Protein AF-A0A9Q9N9D0-F1 (afdb_monomer)

Radius of gyration: 27.2 Å; Cα contacts (8 Å, |Δi|>4): 464; chains: 1; bounding box: 77×50×83 Å

Foldseek 3Di:
DPWWKKWKDFPPDAIFIAQFDLQFEEADDVDCVVVVSVVLVQQLLDPDHPPPGRIWIATPVVRHTDHSQQENEDEDELVLLVCVLVLDPPHLVVVLVLVVLVVDPCNVVVQVVVQVVVVVVCVVVVPVPPDDDDRDDSVNVSVPDHDDCPVDVQSVDSLSSCLVRVVSSVVSQVVVRPHAYEYEYEAHVPPDDPVSLLVVLVVSVPDPGRYYYYHNALSNADQALSNYFYDDPSYTLSDPVLLVCLCVVPLDHDDSVLLRVLLSVLCSPQVNPQQVQWEEELPDPTSHHQVDQSNVSNNVSSSVSSVGHHHYPYDLVSHPPSSSVVCCVVVVPPPD

Mean predicted aligned error: 6.77 Å

pLDDT: mean 89.94, std 9.18, range [30.05, 98.31]

Solvent-accessible surface area (backbone atoms only — not comparable to full-atom values): 19129 Å² total; per-residue (Å²): 102,75,70,39,37,37,37,42,33,46,67,94,80,50,62,37,56,42,40,35,27,39,53,18,12,35,55,50,62,100,62,73,58,65,61,52,52,51,49,50,56,38,47,52,21,38,96,71,65,66,90,89,71,52,68,49,41,30,32,68,80,78,74,40,72,59,57,50,67,61,35,33,51,43,84,43,34,62,64,58,60,58,53,36,71,69,49,43,88,85,30,54,52,34,48,44,54,52,48,53,53,71,72,37,80,63,49,60,56,53,34,52,52,50,41,53,54,49,53,58,53,44,71,78,68,39,89,89,53,98,77,82,84,79,81,60,45,72,73,57,54,60,70,70,64,75,84,69,60,83,82,36,77,65,57,60,39,66,67,51,41,47,68,62,44,51,61,56,38,53,54,35,48,47,72,74,33,94,33,48,53,32,40,37,35,47,42,73,53,65,98,47,55,74,73,51,33,48,54,49,37,56,51,61,72,67,47,98,50,40,33,39,32,39,27,82,53,59,75,59,53,38,98,45,70,48,8,30,35,45,67,58,94,68,35,56,65,71,41,73,67,49,55,52,47,57,49,73,69,41,71,55,99,60,53,67,66,56,50,53,52,35,45,50,51,47,48,57,75,43,55,92,40,50,88,68,52,30,40,36,13,50,81,52,99,51,79,36,71,34,72,50,71,65,40,40,52,43,51,52,52,49,36,55,74,72,65,46,57,68,42,84,55,67,60,60,90,79,40,61,68,54,50,42,50,50,51,49,68,73,64,51,79,71,85,126

Structure (mmCIF, N/CA/C/O backbone):
data_AF-A0A9Q9N9D0-F1
#
_entry.id   AF-A0A9Q9N9D0-F1
#
loop_
_atom_site.group_PDB
_atom_site.id
_atom_site.type_symbol
_atom_site.label_atom_id
_atom_site.label_alt_id
_atom_site.label_comp_id
_atom_site.label_asym_id
_atom_site.label_entity_id
_atom_site.label_seq_id
_atom_site.pdbx_PDB_ins_code
_atom_site.Cartn_x
_atom_site.Cartn_y
_atom_site.Cartn_z
_atom_site.occupancy
_atom_site.B_iso_or_equiv
_atom_site.auth_seq_id
_atom_site.auth_comp_id
_atom_site.auth_asym_id
_atom_site.auth_atom_id
_atom_site.pdbx_PDB_model_num
ATOM 1 N N . MET A 1 1 ? 11.601 -1.439 8.456 1.00 52.75 1 MET A N 1
ATOM 2 C CA . MET A 1 1 ? 11.979 -2.659 7.720 1.00 52.75 1 MET A CA 1
ATOM 3 C C . MET A 1 1 ? 12.870 -2.189 6.599 1.00 52.75 1 MET A C 1
ATOM 5 O O . MET A 1 1 ? 12.413 -1.362 5.817 1.00 52.75 1 MET A O 1
ATOM 9 N N . GLU A 1 2 ? 14.140 -2.591 6.617 1.00 57.66 2 GLU A N 1
ATOM 10 C CA . GLU A 1 2 ? 14.979 -2.524 5.413 1.00 57.66 2 GLU A CA 1
ATOM 11 C C . GLU A 1 2 ? 14.354 -3.451 4.353 1.00 57.66 2 GLU A C 1
ATOM 13 O O . GLU A 1 2 ? 13.564 -4.324 4.719 1.00 57.66 2 GLU A O 1
ATOM 18 N N . GLY A 1 3 ? 14.593 -3.201 3.063 1.00 76.19 3 GLY A N 1
ATOM 19 C CA . GLY A 1 3 ? 13.925 -3.927 1.976 1.00 76.19 3 GLY A CA 1
ATOM 20 C C . GLY A 1 3 ? 14.078 -5.445 2.122 1.00 76.19 3 GLY A C 1
ATOM 21 O O . GLY A 1 3 ? 15.195 -5.953 2.153 1.00 76.19 3 GLY A O 1
ATOM 22 N N . THR A 1 4 ? 12.955 -6.154 2.225 1.00 90.31 4 THR A N 1
ATOM 23 C CA . THR A 1 4 ? 12.871 -7.624 2.306 1.00 90.31 4 THR A CA 1
ATOM 24 C C . THR A 1 4 ? 12.056 -8.145 1.138 1.00 90.31 4 THR A C 1
ATOM 26 O O . THR A 1 4 ? 11.250 -7.407 0.578 1.00 90.31 4 THR A O 1
ATOM 29 N N . THR A 1 5 ? 12.236 -9.407 0.767 1.00 93.69 5 THR A N 1
ATOM 30 C CA . THR A 1 5 ? 11.489 -10.002 -0.343 1.00 93.69 5 THR A CA 1
ATOM 31 C C . THR A 1 5 ? 10.662 -11.157 0.190 1.00 93.69 5 THR A C 1
ATOM 33 O O . THR A 1 5 ? 11.209 -12.149 0.660 1.00 93.69 5 THR A O 1
ATOM 36 N N . TRP A 1 6 ? 9.338 -11.047 0.141 1.00 94.88 6 TRP A N 1
ATOM 37 C CA . TRP A 1 6 ? 8.447 -12.100 0.617 1.00 94.88 6 TRP A CA 1
ATOM 38 C C . TRP A 1 6 ? 8.019 -12.996 -0.531 1.00 94.88 6 TRP A C 1
ATOM 40 O O . TRP A 1 6 ? 7.503 -12.517 -1.535 1.00 94.88 6 TRP A O 1
ATOM 50 N N . GLN A 1 7 ? 8.147 -14.304 -0.351 1.00 94.88 7 GLN A N 1
ATOM 51 C CA . GLN A 1 7 ? 7.483 -15.294 -1.182 1.00 94.88 7 GLN A CA 1
ATOM 52 C C . GLN A 1 7 ? 6.223 -15.782 -0.471 1.00 94.88 7 GLN A C 1
ATOM 54 O O . GLN A 1 7 ? 6.295 -16.368 0.612 1.00 94.88 7 GLN A O 1
ATOM 59 N N . ILE A 1 8 ? 5.064 -15.544 -1.077 1.00 94.12 8 ILE A N 1
ATOM 60 C CA . ILE A 1 8 ? 3.773 -16.033 -0.600 1.00 94.12 8 ILE A CA 1
ATOM 61 C C . ILE A 1 8 ? 3.435 -17.288 -1.389 1.00 94.12 8 ILE A C 1
ATOM 63 O O . ILE A 1 8 ? 3.319 -17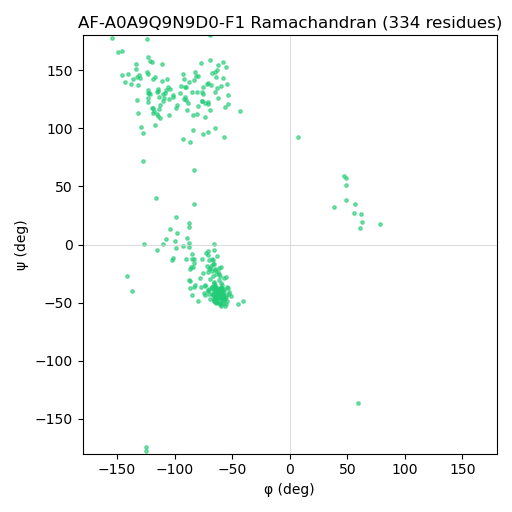.229 -2.605 1.00 94.12 8 ILE A O 1
ATOM 67 N N . ILE A 1 9 ? 3.277 -18.412 -0.696 1.00 92.06 9 ILE A N 1
ATOM 68 C CA . ILE A 1 9 ? 2.979 -19.720 -1.289 1.00 92.06 9 ILE A CA 1
ATOM 69 C C . ILE A 1 9 ? 1.585 -20.139 -0.842 1.00 92.06 9 ILE A C 1
ATOM 71 O O . ILE A 1 9 ? 1.318 -20.169 0.363 1.00 92.06 9 ILE A O 1
ATOM 75 N N . GLN A 1 10 ? 0.718 -20.491 -1.790 1.00 86.25 10 GLN A N 1
ATOM 76 C CA . GLN A 1 10 ? -0.623 -21.007 -1.535 1.00 86.25 10 GLN A CA 1
ATOM 77 C C . GLN A 1 10 ? -0.720 -22.478 -1.970 1.00 86.25 10 GLN A C 1
ATOM 79 O O . GLN A 1 10 ? -0.740 -22.797 -3.161 1.00 86.25 10 GLN A O 1
ATOM 84 N N . GLY A 1 11 ? -0.811 -23.387 -0.994 1.00 78.62 11 GLY A N 1
ATOM 85 C CA . GLY A 1 11 ? -0.867 -24.828 -1.258 1.00 78.62 11 GLY A CA 1
ATOM 86 C C . GLY A 1 11 ? 0.367 -25.334 -2.020 1.00 78.62 11 GLY A C 1
ATOM 87 O O . GLY A 1 11 ? 1.494 -24.955 -1.707 1.00 78.62 11 GLY A O 1
ATOM 88 N N . ASP A 1 12 ? 0.147 -26.185 -3.027 1.00 67.69 12 ASP A N 1
ATOM 89 C CA . ASP A 1 12 ? 1.212 -26.898 -3.754 1.00 67.69 12 ASP A CA 1
ATOM 90 C C . ASP A 1 12 ? 1.605 -26.274 -5.112 1.00 67.69 12 ASP A C 1
ATOM 92 O O . ASP A 1 12 ? 2.383 -26.889 -5.846 1.00 67.69 12 ASP A O 1
ATOM 96 N N . ARG A 1 13 ? 1.031 -25.131 -5.530 1.00 59.69 13 ARG A N 1
ATOM 97 C CA . ARG A 1 13 ? 1.134 -24.698 -6.945 1.00 59.69 13 ARG A CA 1
ATOM 98 C C . ARG A 1 13 ? 1.420 -23.225 -7.194 1.00 59.69 13 ARG A C 1
ATOM 100 O O . ARG A 1 13 ? 2.231 -22.949 -8.074 1.00 59.69 13 ARG A O 1
ATOM 107 N N . ASP A 1 14 ? 0.816 -22.320 -6.434 1.00 79.75 14 ASP A N 1
ATOM 108 C CA . ASP A 1 14 ? 0.873 -20.897 -6.764 1.00 79.75 14 ASP A CA 1
ATOM 109 C C . ASP A 1 14 ? 1.757 -20.169 -5.753 1.00 79.75 14 ASP A C 1
ATOM 111 O O . ASP A 1 14 ? 1.571 -20.288 -4.536 1.00 79.75 14 ASP A O 1
ATOM 115 N N . ALA A 1 15 ? 2.749 -19.440 -6.261 1.00 88.94 15 ALA A N 1
ATOM 116 C CA . ALA A 1 15 ? 3.620 -18.612 -5.450 1.00 88.94 15 ALA A CA 1
ATOM 117 C C . ALA A 1 15 ? 3.863 -17.271 -6.129 1.00 88.94 15 ALA A C 1
ATOM 119 O O . ALA A 1 15 ? 4.127 -17.220 -7.328 1.00 88.94 15 ALA A O 1
ATOM 120 N N . ILE A 1 16 ? 3.829 -16.209 -5.334 1.00 92.25 16 ILE A N 1
ATOM 121 C CA . ILE A 1 16 ? 4.144 -14.855 -5.773 1.00 92.25 16 ILE A CA 1
ATOM 122 C C . ILE A 1 16 ? 5.262 -14.282 -4.914 1.00 92.25 16 ILE A C 1
ATOM 124 O O . ILE A 1 16 ? 5.375 -14.589 -3.724 1.00 92.25 16 ILE A O 1
ATOM 128 N N . THR A 1 17 ? 6.079 -13.432 -5.521 1.00 94.00 17 THR A N 1
ATOM 129 C CA . THR A 1 17 ? 7.145 -12.709 -4.835 1.00 94.00 17 THR A CA 1
ATOM 130 C C . THR A 1 17 ? 6.775 -11.236 -4.720 1.00 94.00 17 THR A C 1
ATOM 132 O O . THR A 1 17 ? 6.410 -10.606 -5.707 1.00 94.00 17 THR A O 1
ATOM 135 N N . LEU A 1 18 ? 6.885 -10.667 -3.524 1.00 95.19 18 LEU A N 1
ATOM 136 C CA . LEU A 1 18 ? 6.635 -9.255 -3.264 1.00 95.19 18 LEU A CA 1
ATOM 137 C C . LEU A 1 18 ? 7.860 -8.604 -2.627 1.00 95.19 18 LEU A C 1
ATOM 139 O O . LEU A 1 18 ? 8.416 -9.119 -1.659 1.00 95.19 18 LEU A O 1
ATOM 143 N N . ASN A 1 19 ? 8.236 -7.442 -3.143 1.00 95.06 19 ASN A N 1
ATOM 144 C CA . ASN A 1 19 ? 9.185 -6.545 -2.508 1.00 95.06 19 ASN A CA 1
ATOM 145 C C . ASN A 1 19 ? 8.481 -5.830 -1.357 1.00 95.06 19 ASN A C 1
ATOM 147 O O . ASN A 1 19 ? 7.447 -5.185 -1.542 1.00 95.06 19 ASN A O 1
ATOM 151 N N . MET A 1 20 ? 9.044 -5.956 -0.166 1.00 94.69 20 MET A N 1
ATOM 152 C CA . MET A 1 20 ? 8.458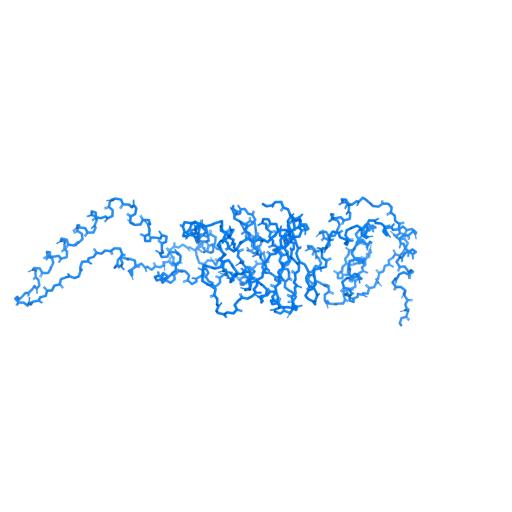 -5.500 1.079 1.00 94.69 20 MET A CA 1
ATOM 153 C C . MET A 1 20 ? 9.365 -4.473 1.729 1.00 94.69 20 MET A C 1
ATOM 155 O O . MET A 1 20 ? 10.478 -4.759 2.170 1.00 94.69 20 MET A O 1
ATOM 159 N N . SER A 1 21 ? 8.836 -3.267 1.863 1.00 94.19 21 SER A N 1
ATOM 160 C CA . SER A 1 21 ? 9.457 -2.198 2.627 1.00 94.19 21 SER A CA 1
ATOM 161 C C . SER A 1 21 ? 8.481 -1.673 3.677 1.00 94.19 21 SER A C 1
ATOM 163 O O . SER A 1 21 ? 7.361 -2.162 3.839 1.00 94.19 21 SER A O 1
ATOM 165 N N . TYR A 1 22 ? 8.903 -0.653 4.416 1.00 94.00 22 TYR A N 1
ATOM 166 C CA . TYR A 1 22 ? 8.010 0.025 5.342 1.00 94.00 22 TYR A CA 1
ATOM 167 C C . TYR A 1 22 ? 6.784 0.650 4.659 1.00 94.00 22 TYR A C 1
ATOM 169 O O . TYR A 1 22 ? 5.683 0.579 5.197 1.00 94.00 22 TYR A O 1
ATOM 177 N N . TYR A 1 23 ? 6.974 1.205 3.460 1.00 96.75 23 TYR A N 1
ATOM 178 C CA . TYR A 1 23 ? 5.894 1.630 2.580 1.00 96.75 23 TYR A CA 1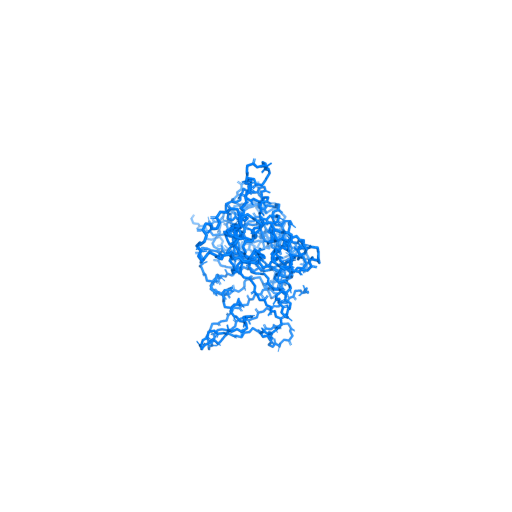
ATOM 179 C C . TYR A 1 23 ? 5.971 0.802 1.302 1.00 96.75 23 TYR A C 1
ATOM 181 O O . TYR A 1 23 ? 6.833 1.007 0.447 1.00 96.75 23 TYR A O 1
ATOM 189 N N . THR A 1 24 ? 5.087 -0.176 1.196 1.00 97.44 24 THR A N 1
ATOM 190 C CA . THR A 1 24 ? 5.016 -1.072 0.050 1.00 97.44 24 THR A CA 1
ATOM 191 C C . THR A 1 24 ? 3.876 -0.629 -0.851 1.00 97.44 24 THR A C 1
ATOM 193 O O . THR A 1 24 ? 2.759 -0.451 -0.380 1.00 97.44 24 THR A O 1
ATOM 196 N N . SER A 1 25 ? 4.135 -0.459 -2.142 1.00 96.88 25 SER A N 1
ATOM 197 C CA . SER A 1 25 ? 3.121 -0.171 -3.154 1.00 96.88 25 SER A CA 1
ATOM 198 C C . SER A 1 25 ? 3.025 -1.326 -4.137 1.00 96.88 25 SER A C 1
ATOM 200 O O . SER A 1 25 ? 4.046 -1.756 -4.676 1.00 96.88 25 SER A O 1
ATOM 202 N N . ILE A 1 26 ? 1.806 -1.776 -4.399 1.00 95.62 26 ILE A N 1
ATOM 203 C CA . ILE A 1 26 ? 1.457 -2.711 -5.460 1.00 95.62 26 ILE A CA 1
ATOM 204 C C . ILE A 1 26 ? 0.600 -1.933 -6.447 1.00 95.62 26 ILE A C 1
ATOM 206 O O . ILE A 1 26 ? -0.463 -1.422 -6.084 1.00 95.62 26 ILE A O 1
ATOM 210 N N . PHE A 1 27 ? 1.101 -1.788 -7.669 1.00 92.25 27 PHE A N 1
ATOM 211 C CA . PHE A 1 27 ? 0.305 -1.209 -8.738 1.00 92.25 27 PHE A CA 1
ATOM 212 C C . PHE A 1 27 ? -0.636 -2.287 -9.268 1.00 92.25 27 PHE A C 1
ATOM 214 O O . PHE A 1 27 ? -0.169 -3.338 -9.696 1.00 92.25 27 PHE A O 1
ATOM 221 N N . ASN A 1 28 ? -1.939 -2.042 -9.172 1.00 87.38 28 ASN A N 1
ATOM 222 C CA . ASN A 1 28 ? -2.957 -2.947 -9.674 1.00 87.38 28 ASN A CA 1
ATOM 223 C C . ASN A 1 28 ? -3.160 -2.668 -11.160 1.00 87.38 28 ASN A C 1
ATOM 225 O O . ASN A 1 28 ? -3.686 -1.611 -11.524 1.00 87.38 28 ASN A O 1
ATOM 229 N N . GLU A 1 29 ? -2.767 -3.617 -12.002 1.00 73.88 29 GLU A N 1
ATOM 230 C CA . GLU A 1 29 ? -3.208 -3.649 -13.397 1.00 73.88 29 GLU A CA 1
ATOM 231 C C . GLU A 1 29 ? -4.716 -3.987 -13.452 1.00 73.88 29 GLU A C 1
ATOM 233 O O . GLU A 1 29 ? -5.368 -4.140 -12.420 1.00 73.88 29 GLU A O 1
ATOM 238 N N . TYR A 1 30 ? -5.353 -4.073 -14.624 1.00 63.84 30 TYR A N 1
ATOM 239 C CA . TYR A 1 30 ? -6.797 -4.405 -14.691 1.00 63.84 30 TYR A CA 1
ATOM 240 C C . TYR A 1 30 ? -7.146 -5.830 -14.206 1.00 63.84 30 TYR A C 1
ATOM 242 O O . TYR A 1 30 ? -8.318 -6.225 -14.226 1.00 63.84 30 TYR A O 1
ATOM 250 N N . GLU A 1 31 ? -6.154 -6.604 -13.775 1.00 62.12 31 GLU A N 1
ATOM 251 C CA . GLU A 1 31 ? -6.321 -7.912 -13.160 1.00 62.12 31 GLU A CA 1
ATOM 252 C C . GLU A 1 31 ? -6.625 -7.746 -11.653 1.00 62.12 31 GLU A C 1
ATOM 254 O O . GLU A 1 31 ? -6.164 -6.825 -10.990 1.00 62.12 31 GLU A O 1
ATOM 259 N N . THR A 1 32 ? -7.511 -8.581 -11.099 1.00 68.88 32 THR A N 1
ATOM 260 C CA . THR A 1 32 ? -7.924 -8.509 -9.676 1.00 68.88 32 THR A CA 1
ATOM 261 C C . THR A 1 32 ? -7.171 -9.528 -8.814 1.00 68.88 32 THR A C 1
ATOM 263 O O . THR A 1 32 ? -7.687 -10.018 -7.803 1.00 68.88 32 THR A O 1
ATOM 266 N N . ILE A 1 33 ? -5.989 -9.956 -9.255 1.00 81.69 33 ILE A N 1
ATOM 267 C CA . ILE A 1 33 ? -5.269 -11.082 -8.651 1.00 81.69 33 ILE A CA 1
ATOM 268 C C . ILE A 1 33 ? -4.502 -10.612 -7.409 1.00 81.69 33 ILE A C 1
ATOM 270 O O . ILE A 1 33 ? -4.477 -11.289 -6.380 1.00 81.69 33 ILE A O 1
ATOM 274 N N . GLU A 1 34 ? -3.986 -9.393 -7.446 1.00 88.25 34 GLU A N 1
ATOM 275 C CA . GLU A 1 34 ? -3.291 -8.702 -6.369 1.00 88.25 34 GLU A CA 1
ATOM 276 C C . GLU A 1 34 ? -4.184 -8.548 -5.137 1.00 88.25 34 GLU A C 1
ATOM 278 O O . GLU A 1 34 ? -3.739 -8.782 -4.012 1.00 88.25 34 GLU A O 1
ATOM 283 N N . GLU A 1 35 ? -5.473 -8.246 -5.334 1.00 91.19 35 GLU A N 1
ATOM 284 C CA . GLU A 1 35 ? -6.459 -8.250 -4.250 1.00 91.19 35 GLU A CA 1
ATOM 285 C C . GLU A 1 35 ? -6.534 -9.616 -3.566 1.00 91.19 35 GLU A C 1
ATOM 287 O O . GLU A 1 35 ? -6.576 -9.706 -2.337 1.00 91.19 35 GLU A O 1
ATOM 292 N N . THR A 1 36 ? -6.517 -10.693 -4.355 1.00 89.62 36 THR A N 1
ATOM 293 C CA . THR A 1 36 ? -6.576 -12.063 -3.839 1.00 89.62 36 THR A CA 1
ATOM 294 C C . THR A 1 36 ? -5.340 -12.367 -2.999 1.00 89.62 36 THR A C 1
ATOM 296 O O . THR A 1 36 ? -5.477 -12.837 -1.866 1.00 89.62 36 THR A O 1
ATOM 299 N N . TRP A 1 37 ? -4.145 -12.031 -3.490 1.00 90.94 37 TRP A N 1
ATOM 300 C CA . TRP A 1 37 ? -2.893 -12.211 -2.752 1.00 90.94 37 TRP A CA 1
ATOM 301 C C . TRP A 1 37 ? -2.850 -11.399 -1.455 1.00 90.94 37 TRP A C 1
ATOM 303 O O . TRP A 1 37 ? -2.505 -11.934 -0.397 1.00 90.94 37 TRP A O 1
ATOM 313 N N . LEU A 1 38 ? -3.284 -10.139 -1.486 1.00 94.38 38 LEU A N 1
ATOM 314 C CA . LEU A 1 38 ? -3.380 -9.302 -0.289 1.00 94.38 38 LEU A CA 1
ATOM 315 C C . LEU A 1 38 ? -4.371 -9.859 0.734 1.00 94.38 38 LEU A C 1
ATOM 317 O O . LEU A 1 38 ? -4.099 -9.828 1.936 1.00 94.38 38 LEU A O 1
ATOM 321 N N . MET A 1 39 ? -5.485 -10.435 0.280 1.00 93.06 39 MET A N 1
ATOM 322 C CA . MET A 1 39 ? -6.418 -11.136 1.159 1.00 93.06 39 MET A CA 1
ATOM 323 C C . MET A 1 39 ? -5.786 -12.379 1.793 1.00 93.06 39 MET A C 1
ATOM 325 O O . MET A 1 39 ? -6.015 -12.628 2.978 1.00 93.06 39 MET A O 1
ATOM 329 N N . GLN A 1 40 ? -4.951 -13.132 1.069 1.00 92.25 40 GLN A N 1
ATOM 330 C CA . GLN A 1 40 ? -4.201 -14.249 1.658 1.00 92.25 40 GLN A CA 1
ATOM 331 C C . GLN A 1 40 ? -3.221 -13.764 2.731 1.00 92.25 40 GLN A C 1
ATOM 333 O O . GLN A 1 40 ? -3.184 -14.329 3.825 1.00 92.25 40 GLN A O 1
ATOM 338 N N . ILE A 1 41 ? -2.480 -12.685 2.467 1.00 94.88 41 ILE A N 1
ATOM 339 C CA . ILE A 1 41 ? -1.569 -12.070 3.446 1.00 94.88 41 ILE A CA 1
ATOM 340 C C . ILE A 1 41 ? -2.351 -11.615 4.684 1.00 94.88 41 ILE A C 1
ATOM 342 O O . ILE A 1 41 ? -1.974 -11.930 5.816 1.00 94.88 41 ILE A O 1
ATOM 346 N N . PHE A 1 42 ? -3.483 -10.937 4.481 1.00 95.69 42 PHE A N 1
ATOM 347 C CA . PHE A 1 42 ? -4.365 -10.508 5.562 1.00 95.69 42 PHE A CA 1
ATOM 348 C C . PHE A 1 42 ? -4.796 -11.690 6.438 1.00 95.69 42 PHE A C 1
ATOM 350 O O . PHE A 1 42 ? -4.636 -11.621 7.658 1.00 95.69 42 PHE A O 1
ATOM 357 N N . GLN A 1 43 ? -5.302 -12.772 5.831 1.00 94.88 43 GLN A N 1
ATOM 358 C CA . GLN A 1 43 ? -5.768 -13.976 6.532 1.00 94.88 43 GLN A CA 1
ATOM 359 C C . GLN A 1 43 ? -4.628 -14.720 7.240 1.00 94.88 43 GLN A C 1
ATOM 361 O O . GLN A 1 43 ? -4.827 -15.244 8.338 1.00 94.88 43 GLN A O 1
ATOM 366 N N . TYR A 1 44 ? -3.424 -14.731 6.657 1.00 94.81 44 TYR A N 1
ATOM 367 C CA . TYR A 1 44 ? -2.252 -15.386 7.239 1.00 94.81 44 TYR A CA 1
ATOM 368 C C . TYR A 1 44 ? -1.909 -14.831 8.624 1.00 94.81 44 TYR A C 1
ATOM 370 O O . TYR A 1 44 ? -1.616 -15.615 9.530 1.00 94.81 44 TYR A O 1
ATOM 378 N N . PHE A 1 45 ? -2.014 -13.510 8.803 1.00 95.19 45 PHE A N 1
ATOM 379 C CA . PHE A 1 45 ? -1.731 -12.813 10.062 1.00 95.19 45 PHE A CA 1
ATOM 380 C C . PHE A 1 45 ? -2.940 -12.689 11.007 1.00 95.19 45 PHE A C 1
ATOM 382 O O . PHE A 1 45 ? -2.838 -12.052 12.058 1.00 95.19 45 PHE A O 1
ATOM 389 N N . GLN A 1 46 ? -4.088 -13.299 10.687 1.00 92.81 46 GLN A N 1
ATOM 390 C CA . GLN A 1 46 ? -5.216 -13.350 11.620 1.00 92.81 46 GLN A CA 1
ATOM 391 C C . GLN A 1 46 ? -5.024 -14.437 12.685 1.00 92.81 46 GLN A C 1
ATOM 393 O O . GLN A 1 46 ? -4.541 -15.538 12.422 1.00 92.81 46 GLN A O 1
ATOM 398 N N . LYS A 1 47 ? -5.500 -14.165 13.910 1.00 86.19 47 LYS A N 1
ATOM 399 C CA . LYS A 1 47 ? -5.453 -15.128 15.033 1.00 86.19 47 LYS A CA 1
ATOM 400 C C . LYS A 1 47 ? -6.243 -16.412 14.762 1.00 86.19 47 LYS A C 1
ATOM 402 O O . LYS A 1 47 ? -5.919 -17.461 15.312 1.00 86.19 47 LYS A O 1
ATOM 407 N N . ARG A 1 48 ? -7.315 -16.322 13.972 1.00 84.94 48 ARG A N 1
ATOM 408 C CA . ARG A 1 48 ? -8.163 -17.453 13.584 1.00 84.94 48 ARG A CA 1
ATOM 409 C C . ARG A 1 48 ? -8.100 -17.588 12.076 1.00 84.94 48 ARG A C 1
ATOM 411 O O . ARG A 1 48 ? -8.517 -16.674 11.374 1.00 84.94 48 ARG A O 1
ATOM 418 N N . LYS A 1 49 ? -7.596 -18.726 11.613 1.00 83.06 49 LYS A N 1
ATOM 419 C CA . LYS A 1 49 ? -7.493 -19.031 10.189 1.00 83.06 49 LYS A CA 1
ATOM 420 C C . LYS A 1 49 ? -8.737 -19.793 9.724 1.00 83.06 49 LYS A C 1
ATOM 422 O O . LYS A 1 49 ? -9.289 -20.570 10.513 1.00 83.06 49 LYS A O 1
ATOM 427 N N . PRO A 1 50 ? -9.181 -19.595 8.474 1.00 82.50 50 PRO A N 1
ATOM 428 C CA . PRO A 1 50 ? -10.167 -20.468 7.850 1.00 82.50 50 PRO A CA 1
ATOM 429 C C . PRO A 1 50 ? -9.711 -21.934 7.872 1.00 82.50 50 PRO A C 1
ATOM 431 O O . PRO A 1 50 ? -8.515 -22.236 7.891 1.00 82.50 50 PRO A O 1
ATOM 434 N N . GLN A 1 51 ? -10.663 -22.865 7.872 1.00 78.44 51 GLN A N 1
ATOM 435 C CA . GLN A 1 51 ? -10.349 -24.291 7.790 1.00 78.44 51 GLN A CA 1
ATOM 436 C C . GLN A 1 51 ? -9.703 -24.606 6.430 1.00 78.44 51 GLN A C 1
ATOM 438 O O . GLN A 1 51 ? -10.232 -24.197 5.401 1.00 78.44 51 GLN A O 1
ATOM 443 N N . GLY A 1 52 ? -8.575 -25.327 6.429 1.00 78.56 52 GLY A N 1
ATOM 444 C CA . GLY A 1 52 ? -7.829 -25.647 5.201 1.00 78.56 52 GLY A CA 1
ATOM 445 C C . GLY A 1 52 ? -6.971 -24.498 4.657 1.00 78.56 52 GLY A C 1
ATOM 446 O O . GLY A 1 52 ? -6.609 -24.511 3.488 1.00 78.56 52 GLY A O 1
ATOM 447 N N . PHE A 1 53 ? -6.669 -23.484 5.473 1.00 84.00 53 PHE A N 1
ATOM 448 C CA . PHE A 1 53 ? -5.803 -22.379 5.068 1.00 84.00 53 PHE A CA 1
ATOM 449 C C . PHE A 1 53 ? -4.329 -22.815 5.003 1.00 84.00 53 PHE A C 1
ATOM 451 O O . PHE A 1 53 ? -3.696 -23.038 6.038 1.00 84.00 53 PHE A O 1
ATOM 458 N N . GLU A 1 54 ? -3.794 -22.907 3.786 1.00 86.56 54 GLU A N 1
ATOM 459 C CA . GLU A 1 54 ? -2.455 -23.431 3.472 1.00 86.56 54 GLU A CA 1
ATOM 460 C C . GLU A 1 54 ? -1.526 -22.365 2.871 1.00 86.56 54 GLU A C 1
ATOM 462 O O . GLU A 1 54 ? -0.756 -22.636 1.952 1.00 86.56 54 GLU A O 1
ATOM 467 N N . THR A 1 55 ? -1.586 -21.137 3.386 1.00 90.81 55 THR A N 1
ATOM 468 C CA . THR A 1 55 ? -0.657 -20.076 2.974 1.00 90.81 55 THR A CA 1
ATOM 469 C C . THR A 1 55 ? 0.588 -20.079 3.854 1.00 90.81 55 THR A C 1
ATOM 471 O O . THR A 1 55 ? 0.489 -20.151 5.085 1.00 90.81 55 THR A O 1
ATOM 474 N N . LYS A 1 56 ? 1.760 -19.960 3.231 1.00 92.94 56 LYS A N 1
ATOM 475 C CA . LYS A 1 56 ? 3.052 -19.727 3.890 1.00 92.94 56 LYS A CA 1
ATOM 476 C C . LYS A 1 56 ? 3.682 -18.458 3.330 1.00 92.94 56 LYS A C 1
ATOM 478 O O . LYS A 1 56 ? 3.500 -18.152 2.158 1.00 92.94 56 LYS A O 1
ATOM 483 N N . ILE A 1 57 ? 4.417 -17.741 4.174 1.00 94.81 57 ILE A N 1
ATOM 484 C CA . ILE A 1 57 ? 5.194 -16.567 3.772 1.00 94.81 57 ILE A CA 1
ATOM 485 C C . ILE A 1 57 ? 6.645 -16.818 4.173 1.00 94.81 57 ILE A C 1
ATOM 487 O O . ILE A 1 57 ? 6.907 -17.094 5.345 1.00 94.81 57 ILE A O 1
ATOM 491 N N . ILE A 1 58 ? 7.555 -16.762 3.205 1.00 94.75 58 ILE A N 1
ATOM 492 C CA . ILE A 1 58 ? 8.998 -16.958 3.385 1.00 94.75 58 ILE A CA 1
ATOM 493 C C . ILE A 1 58 ? 9.696 -15.638 3.071 1.00 94.75 58 ILE A C 1
ATOM 495 O O . ILE A 1 58 ? 9.389 -15.018 2.056 1.00 94.75 58 ILE A O 1
ATOM 499 N N . ASP A 1 59 ? 10.607 -15.202 3.934 1.00 93.94 59 ASP A N 1
ATOM 500 C CA . ASP A 1 59 ? 11.540 -14.127 3.613 1.00 93.94 59 ASP A CA 1
ATOM 501 C C . ASP A 1 59 ? 12.692 -14.714 2.794 1.00 93.94 59 ASP A C 1
ATOM 503 O O . ASP A 1 59 ? 13.471 -15.519 3.300 1.00 93.94 59 ASP A O 1
ATOM 507 N N . LEU A 1 60 ? 12.787 -14.342 1.519 1.00 91.94 60 LEU A N 1
ATOM 508 C CA . LEU A 1 60 ? 13.819 -14.846 0.613 1.00 91.94 60 LEU A CA 1
ATOM 509 C C . LEU A 1 60 ? 15.211 -14.286 0.926 1.00 91.94 60 LEU A C 1
ATOM 511 O O . LEU A 1 60 ? 16.200 -14.861 0.478 1.00 91.94 60 LEU A O 1
ATOM 515 N N . ASN A 1 61 ? 15.306 -13.182 1.671 1.00 89.06 61 ASN A N 1
ATOM 516 C CA . ASN A 1 61 ? 16.598 -12.604 2.030 1.00 89.06 61 ASN A CA 1
ATOM 517 C C . ASN A 1 61 ? 17.262 -13.401 3.163 1.00 89.06 61 ASN A C 1
ATOM 519 O O . ASN A 1 61 ? 18.483 -13.553 3.173 1.00 89.06 61 ASN A O 1
ATOM 523 N N . GLU A 1 62 ? 16.461 -13.902 4.108 1.00 88.81 62 GLU A N 1
ATOM 524 C CA . GLU A 1 62 ? 16.928 -14.683 5.265 1.00 88.81 62 GLU A CA 1
ATOM 525 C C . GLU A 1 62 ? 16.725 -16.200 5.090 1.00 88.81 62 GLU A C 1
ATOM 527 O O . GLU A 1 62 ? 17.289 -16.981 5.851 1.00 88.81 62 GLU A O 1
ATOM 532 N N . ASP A 1 63 ? 15.961 -16.621 4.076 1.00 88.38 63 ASP A N 1
ATOM 533 C CA . ASP A 1 63 ? 15.503 -18.003 3.856 1.00 88.38 63 ASP A CA 1
ATOM 534 C C . ASP A 1 63 ? 14.719 -18.569 5.061 1.00 88.38 63 ASP A C 1
ATOM 536 O O . ASP A 1 63 ? 14.787 -19.752 5.404 1.00 88.38 63 ASP A O 1
ATOM 540 N N . GLU A 1 64 ? 13.950 -17.702 5.731 1.00 92.44 64 GLU A N 1
ATOM 541 C CA . GLU A 1 64 ? 13.180 -18.041 6.930 1.00 92.44 64 GLU A CA 1
ATOM 542 C C . GLU A 1 64 ? 11.672 -17.851 6.735 1.00 92.44 64 GLU A C 1
ATOM 544 O O . GLU A 1 64 ? 11.191 -16.899 6.117 1.00 92.44 64 GLU A O 1
ATOM 549 N N . GLN A 1 65 ? 10.876 -18.756 7.313 1.00 92.75 65 GLN A N 1
ATOM 550 C CA . GLN A 1 65 ? 9.424 -18.601 7.310 1.00 92.75 65 GLN A CA 1
ATOM 551 C C . GLN A 1 65 ? 8.999 -17.500 8.291 1.00 92.75 65 GLN A C 1
ATOM 553 O O . GLN A 1 65 ? 9.170 -17.620 9.507 1.00 92.75 65 GLN A O 1
ATOM 558 N N . ILE A 1 66 ? 8.302 -16.485 7.783 1.00 93.44 66 ILE A N 1
ATOM 559 C CA . ILE A 1 66 ? 7.711 -15.431 8.607 1.00 93.44 66 ILE A CA 1
ATOM 560 C C . ILE A 1 66 ? 6.565 -16.030 9.408 1.00 93.44 66 ILE A C 1
ATOM 562 O O . ILE A 1 66 ? 5.551 -16.451 8.852 1.00 93.44 66 ILE A O 1
ATOM 566 N N . THR A 1 67 ? 6.681 -16.062 10.731 1.00 92.94 67 THR A N 1
ATOM 567 C CA . THR A 1 67 ? 5.610 -16.603 11.577 1.00 92.94 67 THR A CA 1
ATOM 568 C C . THR A 1 67 ? 4.328 -15.768 11.474 1.00 92.94 67 THR A C 1
ATOM 570 O O . THR A 1 67 ? 4.346 -14.541 11.418 1.00 92.94 67 THR A O 1
ATOM 573 N N . SER A 1 68 ? 3.160 -16.420 11.525 1.00 92.06 68 SER A N 1
ATOM 574 C CA . SER A 1 68 ? 1.863 -15.713 11.507 1.00 92.06 68 SER A CA 1
ATOM 575 C C . SER A 1 68 ? 1.608 -14.842 12.743 1.00 92.06 68 SER A C 1
ATOM 577 O O . SER A 1 68 ? 0.583 -14.177 12.825 1.00 92.06 68 SER A O 1
ATOM 579 N N . GLN A 1 69 ? 2.506 -14.881 13.730 1.00 92.25 69 GLN A N 1
ATOM 580 C CA . GLN A 1 69 ? 2.465 -14.055 14.934 1.00 92.25 69 GLN A CA 1
ATOM 581 C C . GLN A 1 69 ? 3.385 -12.830 14.837 1.00 92.25 69 GLN A C 1
ATOM 583 O O . GLN A 1 69 ? 3.382 -12.013 15.749 1.00 92.25 69 GLN A O 1
ATOM 588 N N . THR A 1 70 ? 4.146 -12.660 13.750 1.00 93.38 70 THR A N 1
ATOM 589 C CA . THR A 1 70 ? 4.990 -11.470 13.566 1.00 93.38 70 THR A CA 1
ATOM 590 C C . THR A 1 70 ? 4.144 -10.201 13.492 1.00 93.38 70 THR A C 1
ATOM 592 O O . THR A 1 70 ? 4.478 -9.191 14.118 1.00 93.38 70 THR A O 1
ATOM 595 N N . PHE A 1 71 ? 3.016 -10.276 12.778 1.00 95.31 71 PHE A N 1
ATOM 596 C CA . PHE A 1 71 ? 2.106 -9.156 12.571 1.00 95.31 71 PHE A CA 1
ATOM 597 C C . PHE A 1 71 ? 0.679 -9.452 13.038 1.00 95.31 71 PHE A C 1
ATOM 599 O O . PHE A 1 71 ? 0.283 -10.602 13.227 1.00 95.31 71 PHE A O 1
ATOM 606 N N . THR A 1 72 ? -0.095 -8.387 13.233 1.00 96.00 72 THR A N 1
ATOM 607 C CA . THR A 1 72 ? -1.559 -8.385 13.158 1.00 96.00 72 THR A CA 1
ATOM 608 C C . THR A 1 72 ? -1.931 -7.483 11.985 1.00 96.00 72 THR A C 1
ATOM 610 O O . THR A 1 72 ? -1.659 -6.283 12.023 1.00 96.00 72 THR A O 1
ATOM 613 N N . ALA A 1 73 ? -2.488 -8.066 10.921 1.00 96.19 73 ALA A N 1
ATOM 614 C CA . ALA A 1 73 ? -2.823 -7.325 9.708 1.00 96.19 73 ALA A CA 1
ATOM 615 C C . ALA A 1 73 ? -4.228 -6.711 9.787 1.00 96.19 73 ALA A C 1
ATOM 617 O O . ALA A 1 73 ? -5.170 -7.374 10.228 1.00 96.19 73 ALA A O 1
ATOM 618 N N . PHE A 1 74 ? -4.373 -5.479 9.299 1.00 96.75 74 PHE A N 1
ATOM 619 C CA . PHE A 1 74 ? -5.648 -4.778 9.153 1.00 96.75 74 PHE A CA 1
ATOM 620 C C . PHE A 1 74 ? -5.855 -4.368 7.703 1.00 96.75 74 PHE A C 1
ATOM 622 O O . PHE A 1 74 ? -5.012 -3.693 7.121 1.00 96.75 74 PHE A O 1
ATOM 629 N N . LEU A 1 75 ? -6.998 -4.754 7.145 1.00 96.88 75 LEU A N 1
ATOM 630 C CA . LEU A 1 75 ? -7.436 -4.320 5.827 1.00 96.88 75 LEU A CA 1
ATOM 631 C C . LEU A 1 75 ? -8.277 -3.050 5.968 1.00 96.88 75 LEU A C 1
ATOM 633 O O . LEU A 1 75 ? -9.238 -3.042 6.740 1.00 96.88 75 LEU A O 1
ATOM 637 N N . ILE A 1 76 ? -7.925 -1.997 5.234 1.00 96.88 76 ILE A N 1
ATOM 638 C CA . ILE A 1 76 ? -8.644 -0.721 5.236 1.00 96.88 76 ILE A CA 1
ATOM 639 C C . ILE A 1 76 ? -8.881 -0.197 3.820 1.00 96.88 76 ILE A C 1
ATOM 641 O O . ILE A 1 76 ? -8.140 -0.488 2.884 1.00 96.88 76 ILE A O 1
ATOM 645 N N . SER A 1 77 ? -9.919 0.624 3.686 1.00 96.62 77 SER A N 1
ATOM 646 C CA . SER A 1 77 ? -10.212 1.431 2.504 1.00 96.62 77 SER A CA 1
ATOM 647 C C . SER A 1 77 ? -10.848 2.755 2.936 1.00 96.62 77 SER A C 1
ATOM 649 O O . SER A 1 77 ? -11.327 2.880 4.070 1.00 96.62 77 SER A O 1
ATOM 651 N N . ASN A 1 78 ? -10.924 3.731 2.025 1.00 95.00 78 ASN A N 1
ATOM 652 C CA . ASN A 1 78 ? -11.617 4.999 2.292 1.00 95.00 78 ASN A CA 1
ATOM 653 C C . ASN A 1 78 ? -13.070 4.775 2.750 1.00 95.00 78 ASN A C 1
ATOM 655 O O . ASN A 1 78 ? -13.563 5.492 3.616 1.00 95.00 78 ASN A O 1
ATOM 659 N N . GLU A 1 79 ? -13.760 3.777 2.193 1.00 93.69 79 GLU A N 1
ATOM 660 C CA . GLU A 1 79 ? -15.138 3.451 2.571 1.00 93.69 79 GLU A CA 1
ATOM 661 C C . GLU A 1 79 ? -15.223 2.847 3.977 1.00 93.69 79 GLU A C 1
ATOM 663 O O . GLU A 1 79 ? -16.083 3.242 4.763 1.00 93.69 79 GLU A O 1
ATOM 668 N N . MET A 1 80 ? -14.306 1.940 4.331 1.00 94.56 80 MET A N 1
ATOM 669 C CA . MET A 1 80 ? -14.254 1.374 5.683 1.00 94.56 80 MET A CA 1
ATOM 670 C C . MET A 1 80 ? -14.027 2.463 6.732 1.00 94.56 80 MET A C 1
ATOM 672 O O . MET A 1 80 ? -14.717 2.479 7.747 1.00 94.56 80 MET A O 1
ATOM 676 N N . ILE A 1 81 ? -13.121 3.408 6.462 1.00 94.31 81 ILE A N 1
ATOM 677 C CA . ILE A 1 81 ? -12.856 4.545 7.355 1.00 94.31 81 ILE A CA 1
ATOM 678 C C . ILE A 1 81 ? -14.092 5.441 7.477 1.00 94.31 81 ILE A C 1
ATOM 680 O O . ILE A 1 81 ? -14.439 5.878 8.570 1.00 94.31 81 ILE A O 1
ATOM 684 N N . GLU A 1 82 ? -14.797 5.705 6.377 1.00 91.00 82 GLU A N 1
ATOM 685 C CA . GLU A 1 82 ? -16.027 6.499 6.424 1.00 91.00 82 GLU A CA 1
ATOM 686 C C . GLU A 1 82 ? -17.130 5.793 7.232 1.00 91.00 82 GLU A C 1
ATOM 688 O O . GLU A 1 82 ? -17.828 6.448 8.008 1.00 91.00 82 GLU A O 1
ATOM 693 N N . ASN A 1 83 ? -17.235 4.465 7.144 1.00 92.31 83 ASN A N 1
ATOM 694 C CA . ASN A 1 83 ? -18.203 3.675 7.908 1.00 92.31 83 ASN A CA 1
ATOM 695 C C . ASN A 1 83 ? -17.963 3.709 9.430 1.00 92.31 83 ASN A C 1
ATOM 697 O O . ASN A 1 83 ? -18.907 3.509 10.200 1.00 92.31 83 ASN A O 1
ATOM 701 N N . GLU A 1 84 ? -16.751 4.036 9.890 1.00 93.38 84 GLU A N 1
ATOM 702 C CA . GLU A 1 84 ? -16.445 4.197 11.320 1.00 93.38 84 GLU A CA 1
ATOM 703 C C . GLU A 1 84 ? -17.264 5.323 11.978 1.00 93.38 84 GLU A C 1
ATOM 705 O O . GLU A 1 84 ? -17.578 5.246 13.168 1.00 93.38 84 GLU A O 1
ATOM 710 N N . HIS A 1 85 ? -17.717 6.324 11.213 1.00 89.50 85 HIS A N 1
ATOM 711 C CA . HIS A 1 85 ? -18.596 7.380 11.732 1.00 89.50 85 HIS A CA 1
ATOM 712 C C . HIS A 1 85 ? -19.978 6.866 12.153 1.00 89.50 85 HIS A C 1
ATOM 714 O O . HIS A 1 85 ? -20.695 7.544 12.888 1.00 89.50 85 HIS A O 1
ATOM 720 N N . GLY A 1 86 ? -20.369 5.668 11.708 1.00 88.25 86 GLY A N 1
ATOM 721 C CA . GLY A 1 86 ? -21.578 5.007 12.188 1.00 88.25 86 GLY A CA 1
ATOM 722 C C . GLY A 1 86 ? -21.493 4.581 13.658 1.00 88.25 86 GLY A C 1
ATOM 723 O O . GLY A 1 86 ? -22.518 4.213 14.227 1.00 88.25 86 GLY A O 1
ATOM 724 N N . LEU A 1 87 ? -20.297 4.606 14.270 1.00 89.38 87 LEU A N 1
ATOM 725 C CA . LEU A 1 87 ? -20.038 4.200 15.659 1.00 89.38 87 LEU A CA 1
ATOM 726 C C . LEU A 1 87 ? -20.642 2.834 16.005 1.00 89.38 87 LEU A C 1
ATOM 728 O O . LEU A 1 87 ? -21.140 2.604 17.110 1.00 89.38 87 LEU A O 1
ATOM 732 N N . ALA A 1 88 ? -20.594 1.896 15.057 1.00 88.94 88 ALA A N 1
ATOM 733 C CA . ALA A 1 88 ? -21.008 0.525 15.313 1.00 88.94 88 ALA A CA 1
ATOM 734 C C . ALA A 1 88 ? -20.173 -0.054 16.464 1.00 88.94 88 ALA A C 1
ATOM 736 O O . ALA A 1 88 ? -18.972 0.192 16.552 1.00 88.94 88 ALA A O 1
ATOM 737 N N . SER A 1 89 ? -20.760 -0.881 17.329 1.00 85.62 89 SER A N 1
ATOM 738 C CA . SER A 1 89 ? -20.046 -1.414 18.502 1.00 85.62 89 SER A CA 1
ATOM 739 C C . SER A 1 89 ? -18.810 -2.260 18.160 1.00 85.62 89 SER A C 1
ATOM 741 O O . SER A 1 89 ? -17.960 -2.488 19.017 1.00 85.62 89 SER A O 1
ATOM 743 N N . SER A 1 90 ? -18.725 -2.771 16.928 1.00 88.94 90 SER A N 1
ATOM 744 C CA . SER A 1 90 ? -17.571 -3.509 16.404 1.00 88.94 90 SER A CA 1
ATOM 745 C C . SER A 1 90 ? -16.457 -2.610 15.854 1.00 88.94 90 SER A C 1
ATOM 747 O O . SER A 1 90 ? -15.326 -3.093 15.744 1.00 88.94 90 SER A O 1
ATOM 749 N N . SER A 1 91 ? -16.771 -1.350 15.533 1.00 92.81 91 SER A N 1
ATOM 750 C CA . SER A 1 91 ? -15.861 -0.369 14.927 1.00 92.81 91 SER A CA 1
ATOM 751 C C . SER A 1 91 ? -14.688 -0.038 15.854 1.00 92.81 91 SER A C 1
ATOM 753 O O . SER A 1 91 ? -14.796 -0.138 17.083 1.00 92.81 91 SER A O 1
ATOM 755 N N . LEU A 1 92 ? -13.546 0.310 15.270 1.00 94.06 92 LEU A N 1
ATOM 756 C CA . LEU A 1 92 ? -12.347 0.677 16.024 1.00 94.06 92 LEU A CA 1
ATOM 757 C C . LEU A 1 92 ? -12.531 2.042 16.691 1.00 94.06 92 LEU A C 1
ATOM 759 O O . LEU A 1 92 ? -12.187 2.207 17.858 1.00 94.06 92 LEU A O 1
ATOM 763 N N . LEU A 1 93 ? -13.175 2.988 16.010 1.00 94.50 93 LEU A N 1
ATOM 764 C CA . LEU A 1 93 ? -13.472 4.304 16.555 1.00 94.50 93 LEU A CA 1
ATOM 765 C C . LEU A 1 93 ? -14.359 4.211 17.801 1.00 94.50 93 LEU A C 1
ATOM 767 O O . LEU A 1 93 ? -14.052 4.834 18.816 1.00 94.50 93 LEU A O 1
ATOM 771 N N . TYR A 1 94 ? -15.405 3.375 17.780 1.00 94.12 94 TYR A N 1
ATOM 772 C CA . TYR A 1 94 ? -16.224 3.124 18.971 1.00 94.12 94 TYR A CA 1
ATOM 773 C C . TYR A 1 94 ? -15.387 2.562 20.126 1.00 94.12 94 TYR A C 1
ATOM 775 O O . TYR A 1 94 ? -15.543 2.998 21.267 1.00 94.12 94 TYR A O 1
ATOM 783 N N . LYS A 1 95 ? -14.510 1.587 19.852 1.00 94.19 95 LYS A N 1
ATOM 784 C CA . LYS A 1 95 ? -13.662 0.965 20.881 1.00 94.19 95 LYS A CA 1
ATOM 785 C C . LYS A 1 95 ? -12.684 1.966 21.482 1.00 94.19 95 LYS A C 1
ATOM 787 O O . LYS A 1 95 ? -12.576 2.009 22.704 1.00 94.19 95 LYS A O 1
ATOM 792 N N . SER A 1 96 ? -12.070 2.803 20.650 1.00 94.81 96 SER A N 1
ATOM 793 C CA . SER A 1 96 ? -11.163 3.865 21.083 1.00 94.81 96 SER A CA 1
ATOM 794 C C . SER A 1 96 ? -11.873 4.870 21.990 1.00 94.81 96 SER A C 1
ATOM 796 O O . SER A 1 96 ? -11.455 5.089 23.126 1.00 94.81 96 SER A O 1
ATOM 798 N N . LEU A 1 97 ? -13.022 5.399 21.554 1.00 93.94 97 LEU A N 1
ATOM 799 C CA . LEU A 1 97 ? -13.827 6.326 22.355 1.00 93.94 97 LEU A CA 1
ATOM 800 C C . LEU A 1 97 ? -14.304 5.686 23.667 1.00 93.94 97 LEU A C 1
ATOM 802 O O . LEU A 1 97 ? -14.197 6.293 24.729 1.00 93.94 97 LEU A O 1
ATOM 806 N N . SER A 1 98 ? -14.773 4.436 23.618 1.00 92.88 98 SER A N 1
ATOM 807 C CA . SER A 1 98 ? -15.191 3.702 24.815 1.00 92.88 98 SER A CA 1
ATOM 808 C C . SER A 1 98 ? -14.027 3.427 25.767 1.00 92.88 98 SER A C 1
ATOM 810 O O . SER A 1 98 ? -14.240 3.433 26.977 1.00 92.88 98 SER A O 1
ATOM 812 N N . ARG A 1 99 ? -12.816 3.173 25.259 1.00 91.88 99 ARG A N 1
ATOM 813 C CA . ARG A 1 99 ? -11.625 3.004 26.096 1.00 91.88 99 ARG A CA 1
ATOM 814 C C . ARG A 1 99 ? -11.246 4.321 26.766 1.00 91.88 99 ARG A C 1
ATOM 816 O O . ARG A 1 99 ? -10.971 4.312 27.958 1.00 91.88 99 ARG A O 1
ATOM 823 N N . ASN A 1 100 ? -11.301 5.434 26.038 1.00 91.75 100 ASN A N 1
ATOM 824 C CA . ASN A 1 100 ? -11.022 6.756 26.598 1.00 91.75 100 ASN A CA 1
ATOM 825 C C . ASN A 1 100 ? -11.986 7.104 27.738 1.00 91.75 100 ASN A C 1
ATOM 827 O O . ASN A 1 100 ? -11.528 7.532 28.789 1.00 91.75 100 ASN A O 1
ATOM 831 N N . LEU A 1 101 ? -13.288 6.839 27.572 1.00 92.00 101 LEU A N 1
ATOM 832 C CA . LEU A 1 101 ? -14.278 7.041 28.639 1.00 92.00 101 LEU A CA 1
ATOM 833 C C . LEU A 1 101 ? -13.977 6.200 29.884 1.00 92.00 101 LEU A C 1
ATOM 835 O O . LEU A 1 101 ? -14.043 6.706 30.995 1.00 92.00 101 LEU A O 1
ATOM 839 N N . LYS A 1 102 ? -13.598 4.931 29.704 1.00 89.12 102 LYS A N 1
ATOM 840 C CA . LYS A 1 102 ? -13.274 4.028 30.821 1.00 89.12 102 LYS A CA 1
ATOM 841 C C . LYS A 1 102 ? -11.989 4.385 31.553 1.00 89.12 102 LYS A C 1
ATOM 843 O O . LYS A 1 102 ? -11.848 4.057 32.726 1.00 89.12 102 LYS A O 1
ATOM 848 N N . ASN A 1 103 ? -11.038 4.979 30.842 1.00 88.31 103 ASN A N 1
ATOM 849 C CA . ASN A 1 103 ? -9.750 5.367 31.402 1.00 88.31 103 ASN A CA 1
ATOM 850 C C . ASN A 1 103 ? -9.811 6.724 32.118 1.00 88.31 103 ASN A C 1
ATOM 852 O O . ASN A 1 103 ? -8.873 7.068 32.836 1.00 88.31 103 ASN A O 1
ATOM 856 N N . ASP A 1 104 ? -10.891 7.483 31.936 1.00 91.69 104 ASP A N 1
ATOM 857 C CA . ASP A 1 104 ? -11.124 8.745 32.623 1.00 91.69 104 ASP A CA 1
ATOM 858 C C . ASP A 1 104 ? -11.859 8.501 33.951 1.00 91.69 104 ASP A C 1
ATOM 860 O O . ASP A 1 104 ? -12.999 8.038 33.997 1.00 91.69 104 ASP A O 1
ATOM 864 N N . PHE A 1 105 ? -11.185 8.811 35.058 1.00 86.88 105 PHE A N 1
ATOM 865 C CA . PHE A 1 105 ? -11.709 8.582 36.404 1.00 86.88 105 PHE A CA 1
ATOM 866 C C . PHE A 1 105 ? -12.871 9.519 36.767 1.00 86.88 105 PHE A C 1
ATOM 868 O O . PHE A 1 105 ? -13.642 9.196 37.672 1.00 86.88 105 PHE A O 1
ATOM 875 N N . GLU A 1 106 ? -13.018 10.666 36.094 1.00 92.62 106 GLU A N 1
ATOM 876 C CA . GLU A 1 106 ? -14.104 11.614 36.369 1.00 92.62 106 GLU A CA 1
ATOM 877 C C . GLU A 1 106 ? -15.433 11.156 35.760 1.00 92.62 106 GLU A C 1
ATOM 879 O O . GLU A 1 106 ? -16.504 11.445 36.302 1.00 92.62 106 GLU A O 1
ATOM 884 N N . VAL A 1 107 ? -15.370 10.400 34.660 1.00 92.56 107 VAL A N 1
ATOM 885 C CA . VAL A 1 107 ? -16.540 9.953 33.891 1.00 92.56 107 VAL A CA 1
ATOM 886 C C . VAL A 1 107 ? -17.529 9.160 34.746 1.00 92.56 107 VAL A C 1
ATOM 888 O O . VAL A 1 107 ? -18.739 9.390 34.666 1.00 92.56 107 VAL A O 1
ATOM 891 N N . GLU A 1 108 ? -17.033 8.299 35.634 1.00 88.56 108 GLU A N 1
ATOM 892 C CA . GLU A 1 108 ? -17.877 7.533 36.557 1.00 88.56 108 GLU A CA 1
ATOM 893 C C . GLU A 1 108 ? -18.679 8.455 37.498 1.00 88.56 108 GLU A C 1
ATOM 895 O O . GLU A 1 108 ? -19.869 8.236 37.737 1.00 88.56 108 GLU A O 1
ATOM 900 N N . GLY A 1 109 ? -18.068 9.547 37.971 1.00 92.19 109 GLY A N 1
ATOM 901 C CA . GLY A 1 109 ? -18.740 10.556 38.794 1.00 92.19 109 GLY A CA 1
ATOM 902 C C . GLY A 1 109 ? -19.854 11.295 38.043 1.00 92.19 109 GLY A C 1
ATOM 903 O O . GLY A 1 109 ? -20.925 11.557 38.608 1.00 92.19 109 GLY A O 1
ATOM 904 N N . TYR A 1 110 ? -19.658 11.574 36.749 1.00 94.44 110 TYR A N 1
ATOM 905 C CA . TYR A 1 110 ? -20.714 12.139 35.903 1.00 94.44 110 TYR A CA 1
ATOM 906 C C . TYR A 1 110 ? -21.890 11.167 35.748 1.00 94.44 110 TYR A C 1
ATOM 908 O O . TYR A 1 110 ? -23.044 11.585 35.876 1.00 94.44 110 TYR A O 1
ATOM 916 N N . TYR A 1 111 ? -21.640 9.870 35.548 1.00 93.81 111 TYR A N 1
ATOM 917 C CA . TYR A 1 111 ? -22.716 8.880 35.444 1.00 93.81 111 TYR A CA 1
ATOM 918 C C . TYR A 1 111 ? -23.487 8.688 36.744 1.00 93.81 111 TYR A C 1
ATOM 920 O O . TYR A 1 111 ? -24.714 8.594 36.705 1.00 93.81 111 TYR A O 1
ATOM 928 N N . GLN A 1 112 ? -22.812 8.687 37.894 1.00 93.44 112 GLN A N 1
ATOM 929 C CA . GLN A 1 112 ? -23.481 8.639 39.197 1.00 93.44 112 GLN A CA 1
ATOM 930 C C . GLN A 1 112 ? -24.409 9.841 39.389 1.00 93.44 112 GLN A C 1
ATOM 932 O O . GLN A 1 112 ? -25.567 9.674 39.773 1.00 93.44 112 GLN A O 1
ATOM 937 N N . SER A 1 113 ? -23.935 11.036 39.033 1.00 96.00 113 SER A N 1
ATOM 938 C CA . SER A 1 113 ? -24.728 12.264 39.114 1.00 96.00 113 SER A CA 1
ATOM 939 C C . SER A 1 113 ? -25.956 12.217 38.194 1.00 96.00 113 SER A C 1
ATOM 941 O O . SER A 1 113 ? -27.060 12.554 38.616 1.00 96.00 113 SER A O 1
ATOM 943 N N . ILE A 1 114 ? -25.795 11.752 36.949 1.00 95.19 114 ILE A N 1
ATOM 944 C CA . ILE A 1 114 ? -26.907 11.593 35.997 1.00 95.19 114 ILE A CA 1
ATOM 945 C C . ILE A 1 114 ? -27.924 10.572 36.513 1.00 95.19 114 ILE A C 1
ATOM 947 O O . ILE A 1 114 ? -29.124 10.829 36.462 1.00 95.19 114 ILE A O 1
ATOM 951 N N . ASN A 1 115 ? -27.463 9.428 37.022 1.00 95.50 115 ASN A N 1
ATOM 952 C CA . ASN A 1 115 ? -28.347 8.383 37.532 1.00 95.50 115 ASN A CA 1
ATOM 953 C C . ASN A 1 115 ? -29.162 8.861 38.739 1.00 95.50 115 ASN A C 1
ATOM 955 O O . ASN A 1 115 ? -30.369 8.631 38.762 1.00 95.50 115 ASN A O 1
ATOM 959 N N . ALA A 1 116 ? -28.551 9.607 39.665 1.00 94.81 116 ALA A N 1
ATOM 960 C CA . ALA A 1 116 ? -29.268 10.221 40.783 1.00 94.81 116 ALA A CA 1
ATOM 961 C C . ALA A 1 116 ? -30.362 11.193 40.301 1.00 94.81 116 ALA A C 1
ATOM 963 O O . ALA A 1 116 ? -31.502 11.131 40.755 1.00 94.81 116 ALA A O 1
ATOM 964 N N . LEU A 1 117 ? -30.054 12.042 39.313 1.00 95.88 117 LEU A N 1
ATOM 965 C CA . LEU A 1 117 ? -31.041 12.960 38.733 1.00 95.88 117 LEU A CA 1
ATOM 966 C C . LEU A 1 117 ? -32.180 12.226 38.012 1.00 95.88 117 LEU A C 1
ATOM 968 O O . LEU A 1 117 ? -33.328 12.669 38.057 1.00 95.88 117 LEU A O 1
ATOM 972 N N . LEU A 1 118 ? -31.891 11.110 37.339 1.00 94.31 118 LEU A N 1
ATOM 973 C CA . LEU A 1 118 ? -32.927 10.289 36.717 1.00 94.31 118 LEU A CA 1
ATOM 974 C C . LEU A 1 118 ? -33.854 9.690 37.784 1.00 94.31 118 LEU A C 1
ATOM 976 O O . LEU A 1 118 ? -35.073 9.762 37.623 1.00 94.31 118 LEU A O 1
ATOM 980 N N . GLU A 1 119 ? -33.309 9.153 38.878 1.00 92.94 119 GLU A N 1
ATOM 981 C CA . GLU A 1 119 ? -34.101 8.631 40.001 1.00 92.94 119 GLU A CA 1
ATOM 982 C C . GLU A 1 119 ? -35.015 9.705 40.606 1.00 92.94 119 GLU A C 1
ATOM 984 O O . GLU A 1 119 ? -36.214 9.464 40.789 1.00 92.94 119 GLU A O 1
ATOM 989 N N . ASP A 1 120 ? -34.492 10.916 40.816 1.00 92.38 120 ASP A N 1
ATOM 990 C CA . ASP A 1 120 ? -35.276 12.060 41.288 1.00 92.38 120 ASP A CA 1
ATOM 991 C C . ASP A 1 120 ? -36.443 12.389 40.341 1.00 92.38 120 ASP A C 1
ATOM 993 O O . ASP A 1 120 ? -37.567 12.640 40.792 1.00 92.38 120 ASP A O 1
ATOM 997 N N . LEU A 1 121 ? -36.211 12.360 39.022 1.00 92.94 121 LEU A N 1
ATOM 998 C CA . LEU A 1 121 ? -37.257 12.577 38.017 1.00 92.94 121 LEU A CA 1
ATOM 999 C C . LEU A 1 121 ? -38.318 11.474 38.052 1.00 92.94 121 LEU A C 1
ATOM 1001 O O . LEU A 1 121 ? -39.510 11.781 37.970 1.00 92.94 121 LEU A O 1
ATOM 1005 N N . LEU A 1 122 ? -37.918 10.209 38.215 1.00 91.69 122 LEU A N 1
ATOM 1006 C CA . LEU A 1 122 ? -38.858 9.096 38.330 1.00 91.69 122 LEU A CA 1
ATOM 1007 C C . LEU A 1 122 ? -39.794 9.295 39.517 1.00 91.69 122 LEU A C 1
ATOM 1009 O O . LEU A 1 122 ? -41.006 9.162 39.351 1.00 91.69 122 LEU A O 1
ATOM 1013 N N . MET A 1 123 ? -39.274 9.691 40.684 1.00 88.88 123 MET A N 1
ATOM 1014 C CA . MET A 1 123 ? -40.103 9.940 41.870 1.00 88.88 123 MET A CA 1
ATOM 1015 C C . MET A 1 123 ? -41.204 10.982 41.628 1.00 88.88 123 MET A C 1
ATOM 1017 O O . MET A 1 123 ? -42.264 10.906 42.250 1.00 88.88 123 MET A O 1
ATOM 1021 N N . LYS A 1 124 ? -40.999 11.935 40.708 1.00 90.31 124 LYS A N 1
ATOM 1022 C CA . LYS A 1 124 ? -42.012 12.945 40.359 1.00 90.31 124 LYS A CA 1
ATOM 1023 C C . LYS A 1 124 ? -43.148 12.406 39.492 1.00 90.31 124 LYS A C 1
ATOM 1025 O O . LYS A 1 124 ? -44.233 12.981 39.525 1.00 90.31 124 LYS A O 1
ATOM 1030 N N . VAL A 1 125 ? -42.923 11.329 38.739 1.00 89.56 125 VAL A N 1
ATOM 1031 C CA . VAL A 1 125 ? -43.891 10.776 37.771 1.00 89.56 125 VAL A CA 1
ATOM 1032 C C . VAL A 1 125 ? -44.398 9.380 38.140 1.00 89.56 125 VAL A C 1
ATOM 1034 O O . VAL A 1 125 ? -45.277 8.853 37.464 1.00 89.56 125 VAL A O 1
ATOM 1037 N N . ASN A 1 126 ? -43.870 8.772 39.209 1.00 77.94 126 ASN A N 1
ATOM 1038 C CA . ASN A 1 126 ? -44.040 7.343 39.468 1.00 77.94 126 ASN A CA 1
ATOM 1039 C C . ASN A 1 126 ? -45.493 6.914 39.756 1.00 77.94 126 ASN A C 1
ATOM 1041 O O . ASN A 1 126 ? -45.806 5.754 39.566 1.00 77.94 126 ASN A O 1
ATOM 1045 N N . HIS A 1 127 ? -46.405 7.795 40.195 1.00 76.00 127 HIS A N 1
ATOM 1046 C CA . HIS A 1 127 ? -47.850 7.517 40.385 1.00 76.00 127 HIS A CA 1
ATOM 1047 C C . HIS A 1 127 ? -48.234 6.111 40.942 1.00 76.00 127 HIS A C 1
ATOM 1049 O O . HIS A 1 127 ? -49.306 5.602 40.627 1.00 76.00 127 HIS A O 1
ATOM 1055 N N . HIS A 1 128 ? -47.406 5.499 41.804 1.00 79.69 128 HIS A N 1
ATOM 1056 C CA . HIS A 1 128 ? -47.545 4.117 42.318 1.00 79.69 128 HIS A CA 1
ATOM 1057 C C . HIS A 1 128 ? -47.471 2.992 41.264 1.00 79.69 128 HIS A C 1
ATOM 1059 O O . HIS A 1 128 ? -47.914 1.870 41.513 1.00 79.69 128 HIS A O 1
ATOM 1065 N N . LEU A 1 129 ? -46.908 3.270 40.094 1.00 81.06 129 LEU A N 1
ATOM 1066 C CA . LEU A 1 129 ? -46.580 2.275 39.083 1.00 81.06 129 LEU A CA 1
ATOM 1067 C C . LEU A 1 129 ? -45.232 1.606 39.428 1.00 81.06 129 LEU A C 1
ATOM 1069 O O . LEU A 1 129 ? -44.361 2.239 40.018 1.00 81.06 129 LEU A O 1
ATOM 1073 N N . PRO A 1 130 ? -45.018 0.328 39.080 1.00 85.75 130 PRO A N 1
ATOM 1074 C CA . PRO A 1 130 ? -43.743 -0.354 39.304 1.00 85.75 130 PRO A CA 1
ATOM 1075 C C . PRO A 1 130 ? -42.754 -0.028 38.172 1.00 85.75 130 PRO A C 1
ATOM 1077 O O . PRO A 1 130 ? -42.413 -0.888 37.361 1.00 85.75 130 PRO A O 1
ATOM 1080 N N . LEU A 1 131 ? -42.363 1.241 38.058 1.00 89.12 131 LEU A N 1
ATOM 1081 C CA . LEU A 1 131 ? -41.420 1.711 37.042 1.00 89.12 131 LEU A CA 1
ATOM 1082 C C . LEU A 1 131 ? -39.981 1.667 37.569 1.00 89.12 131 LEU A C 1
ATOM 1084 O O . LEU A 1 131 ? -39.728 2.017 38.719 1.00 89.12 131 LEU A O 1
ATOM 1088 N N . GLU A 1 132 ? -39.036 1.306 36.701 1.00 88.88 132 GLU A N 1
ATOM 1089 C CA . GLU A 1 132 ? -37.599 1.296 36.996 1.00 88.88 132 GLU A CA 1
ATOM 1090 C C . GLU A 1 132 ? -36.817 2.026 35.900 1.00 88.88 132 GLU A C 1
ATOM 1092 O O . GLU A 1 132 ? -37.142 1.935 34.711 1.00 88.88 132 GLU A O 1
ATOM 1097 N N . ILE A 1 133 ? -35.761 2.740 36.295 1.00 88.69 133 ILE A N 1
ATOM 1098 C CA . ILE A 1 133 ? -34.831 3.373 35.360 1.00 88.69 133 ILE A CA 1
ATOM 1099 C C . ILE A 1 133 ? -33.691 2.419 35.049 1.00 88.69 133 ILE A C 1
ATOM 1101 O O . ILE A 1 133 ? -33.068 1.825 35.925 1.00 88.69 133 ILE A O 1
ATOM 1105 N N . LYS A 1 134 ? -33.354 2.340 33.766 1.00 90.81 134 LYS A N 1
ATOM 1106 C CA . LYS A 1 134 ? -32.116 1.711 33.338 1.00 90.81 134 LYS A CA 1
ATOM 1107 C C . LYS A 1 134 ? -30.938 2.649 33.606 1.00 90.81 134 LYS A C 1
ATOM 1109 O O . LYS A 1 134 ? -30.916 3.751 33.067 1.00 90.81 134 LYS A O 1
ATOM 1114 N N . SER A 1 135 ? -29.951 2.172 34.363 1.00 91.00 135 SER A N 1
ATOM 1115 C CA . SER A 1 135 ? -28.729 2.928 34.665 1.00 91.00 135 SER A CA 1
ATOM 1116 C C . SER A 1 135 ? -28.031 3.423 33.394 1.00 91.00 135 SER A C 1
ATOM 1118 O O . SER A 1 135 ? -27.778 2.654 32.459 1.00 91.00 135 SER A O 1
ATOM 1120 N N . TYR A 1 136 ? -27.734 4.718 33.392 1.00 93.12 136 TYR A N 1
ATOM 1121 C CA . TYR A 1 136 ? -26.956 5.438 32.404 1.00 93.12 136 TYR A CA 1
ATOM 1122 C C . TYR A 1 136 ? -25.463 5.125 32.564 1.00 93.12 136 TYR A C 1
ATOM 1124 O O . TYR A 1 136 ? -24.928 5.193 33.667 1.00 93.12 136 TYR A O 1
ATOM 1132 N N . ASN A 1 137 ? -24.811 4.753 31.461 1.00 90.69 137 ASN A N 1
ATOM 1133 C CA . ASN A 1 137 ? -23.418 4.297 31.406 1.00 90.69 137 ASN A CA 1
ATOM 1134 C C . ASN A 1 137 ? -22.804 4.564 30.021 1.00 90.69 137 ASN A C 1
ATOM 1136 O O . ASN A 1 137 ? -23.525 4.973 29.104 1.00 90.69 137 ASN A O 1
ATOM 1140 N N . ASP A 1 138 ? -21.517 4.231 29.843 1.00 90.19 138 ASP A N 1
ATOM 1141 C CA . ASP A 1 138 ? -20.775 4.325 28.572 1.00 90.19 138 ASP A CA 1
ATOM 1142 C C . ASP A 1 138 ? -21.601 3.888 27.362 1.00 90.19 138 ASP A C 1
ATOM 1144 O O . ASP A 1 138 ? -21.672 4.567 26.343 1.00 90.19 138 ASP A O 1
ATOM 1148 N N . LYS A 1 139 ? -22.249 2.722 27.460 1.00 88.62 139 LYS A N 1
ATOM 1149 C CA . LYS A 1 139 ? -22.952 2.107 26.332 1.00 88.62 139 LYS A CA 1
ATOM 1150 C C . LYS A 1 139 ? -24.177 2.918 25.923 1.00 88.62 139 LYS A C 1
ATOM 1152 O O . LYS A 1 139 ? -24.512 2.947 24.740 1.00 88.62 139 LYS A O 1
ATOM 1157 N N . LEU A 1 140 ? -24.884 3.512 26.883 1.00 89.50 140 LEU A N 1
ATOM 1158 C CA . LEU A 1 140 ? -26.011 4.396 26.592 1.00 89.50 140 LEU A CA 1
ATOM 1159 C C . LEU A 1 140 ? -25.529 5.748 26.074 1.00 89.50 140 LEU A C 1
ATOM 1161 O O . LEU A 1 140 ? -26.085 6.215 25.085 1.00 89.50 140 LEU A O 1
ATOM 1165 N N . PHE A 1 141 ? -24.471 6.309 26.661 1.00 92.25 141 PHE A N 1
ATOM 1166 C CA . PHE A 1 141 ? -23.868 7.555 26.194 1.00 92.25 141 PHE A CA 1
ATOM 1167 C C . PHE A 1 141 ? -23.380 7.443 24.745 1.00 92.25 141 PHE A C 1
ATOM 1169 O O . PHE A 1 141 ? -23.802 8.213 23.888 1.00 92.25 141 PHE A O 1
ATOM 1176 N N . MET A 1 142 ? -22.593 6.413 24.427 1.00 91.00 142 MET A N 1
ATOM 1177 C CA . MET A 1 142 ? -22.071 6.187 23.077 1.00 91.00 142 MET A CA 1
ATOM 1178 C C . MET A 1 142 ? -23.176 6.036 22.024 1.00 91.00 142 MET A C 1
ATOM 1180 O O . MET A 1 142 ? -23.012 6.487 20.897 1.00 91.00 142 MET A O 1
ATOM 1184 N N . LYS A 1 143 ? -24.322 5.437 22.379 1.00 88.50 143 LYS A N 1
ATOM 1185 C CA . LYS A 1 143 ? -25.479 5.305 21.473 1.00 88.50 143 LYS A CA 1
ATOM 1186 C C . LYS A 1 143 ? -26.174 6.628 21.157 1.00 88.50 143 LYS A C 1
ATOM 1188 O O . LYS A 1 143 ? -26.944 6.677 20.203 1.00 88.50 143 LYS A O 1
ATOM 1193 N N . GLN A 1 144 ? -25.973 7.648 21.984 1.00 89.31 144 GLN A N 1
ATOM 1194 C CA . GLN A 1 144 ? -26.546 8.977 21.783 1.00 89.31 144 GLN A CA 1
ATOM 1195 C C . GLN A 1 144 ? -25.626 9.891 20.967 1.00 89.31 144 GLN A C 1
ATOM 1197 O O . GLN A 1 144 ? -26.073 10.942 20.511 1.00 89.31 144 GLN A O 1
ATOM 1202 N N . LEU A 1 145 ? -24.362 9.504 20.766 1.00 89.62 145 LEU A N 1
ATOM 1203 C CA . LEU A 1 145 ? -23.419 10.278 19.968 1.00 89.62 145 LEU A CA 1
ATOM 1204 C C . LEU A 1 145 ? -23.775 10.212 18.481 1.00 89.62 145 LEU A C 1
ATOM 1206 O O . LEU A 1 145 ? -24.103 9.159 17.938 1.00 89.62 145 LEU A O 1
ATOM 1210 N N . MET A 1 146 ? -23.658 11.356 17.815 1.00 83.75 146 MET A N 1
ATOM 1211 C CA . MET A 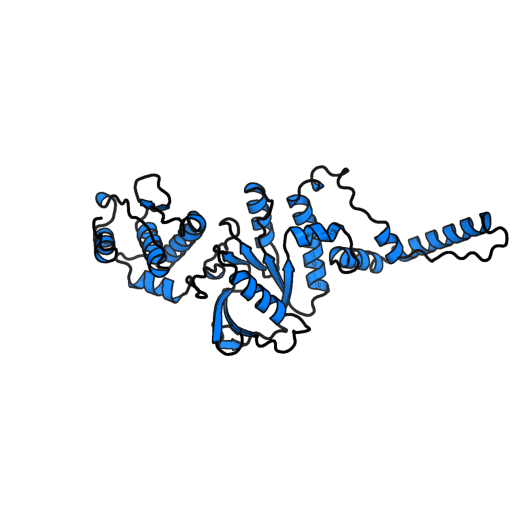1 146 ? -23.821 11.489 16.374 1.00 83.75 146 MET A CA 1
ATOM 1212 C C . MET A 1 146 ? -22.817 12.514 15.854 1.00 83.75 146 MET A C 1
ATOM 1214 O O . MET A 1 146 ? -22.602 13.555 16.473 1.00 83.75 146 MET A O 1
ATOM 1218 N N . PHE A 1 147 ? -22.223 12.241 14.694 1.00 83.31 147 PHE A N 1
ATOM 1219 C CA . PHE A 1 147 ? -21.337 13.194 14.035 1.00 83.31 147 PHE A CA 1
ATOM 1220 C C . PHE A 1 147 ? -22.127 14.378 13.467 1.00 83.31 147 PHE A C 1
ATOM 1222 O O . PHE A 1 147 ? -23.013 14.207 12.627 1.00 83.31 147 PHE A O 1
ATOM 1229 N N . SER A 1 148 ? -21.773 15.593 13.893 1.00 79.94 148 SER A N 1
ATOM 1230 C CA . SER A 1 148 ? -22.322 16.835 13.342 1.00 79.94 148 SER A CA 1
ATOM 1231 C C . SER A 1 148 ? -21.429 17.364 12.217 1.00 79.94 148 SER A C 1
ATOM 1233 O O . SER A 1 148 ? -20.502 18.139 12.428 1.00 79.94 148 SER A O 1
ATOM 1235 N N . TYR A 1 149 ? -21.714 16.960 10.977 1.00 71.69 149 TYR A N 1
ATOM 1236 C CA . TYR A 1 149 ? -20.952 17.406 9.796 1.00 71.69 149 TYR A CA 1
ATOM 1237 C C . TYR A 1 149 ? -21.186 18.877 9.413 1.00 71.69 149 TYR A C 1
ATOM 1239 O O . TYR A 1 149 ? -20.528 19.392 8.511 1.00 71.69 149 TYR A O 1
ATOM 1247 N N . ARG A 1 150 ? -22.164 19.544 10.038 1.00 65.12 150 ARG A N 1
ATOM 1248 C CA . ARG A 1 150 ? -22.570 20.919 9.699 1.00 65.12 150 ARG A CA 1
ATOM 1249 C C . ARG A 1 150 ? -21.748 21.981 10.423 1.00 65.12 150 ARG A C 1
ATOM 1251 O O . ARG A 1 150 ? -21.712 23.116 9.963 1.00 65.12 150 ARG A O 1
ATOM 1258 N N . GLU A 1 151 ? -21.117 21.618 11.532 1.00 61.28 151 GLU A N 1
ATOM 1259 C CA . GLU A 1 151 ? -20.431 22.561 12.423 1.00 61.28 151 GLU A CA 1
ATOM 1260 C C . GLU A 1 151 ? -18.986 22.848 11.994 1.00 61.28 151 GLU A C 1
ATOM 1262 O O . GLU A 1 151 ? -18.441 23.893 12.338 1.00 61.28 151 GLU A O 1
ATOM 1267 N N . ASP A 1 152 ? -18.385 21.976 11.178 1.00 72.50 152 ASP A N 1
ATOM 1268 C CA . ASP A 1 152 ? -17.027 22.138 10.661 1.00 72.50 152 ASP A CA 1
ATOM 1269 C C . ASP A 1 152 ? -17.017 21.957 9.133 1.00 72.50 152 ASP A C 1
ATOM 1271 O O . ASP A 1 152 ? -17.024 20.841 8.604 1.00 72.50 152 ASP A O 1
ATOM 1275 N N . HIS A 1 153 ? -16.982 23.076 8.398 1.00 64.56 153 HIS A N 1
ATOM 1276 C CA . HIS A 1 153 ? -16.907 23.074 6.933 1.00 64.56 153 HIS A CA 1
ATOM 1277 C C . HIS A 1 153 ? -15.709 22.278 6.401 1.00 64.56 153 HIS A C 1
ATOM 1279 O O . HIS A 1 153 ? -15.787 21.731 5.299 1.00 64.56 153 HIS A O 1
ATOM 1285 N N . GLN A 1 154 ? -14.616 22.170 7.160 1.00 68.81 154 GLN A N 1
ATOM 1286 C CA . GLN A 1 154 ? -13.474 21.355 6.764 1.00 68.81 154 GLN A CA 1
ATOM 1287 C C . GLN A 1 154 ? -13.788 19.864 6.922 1.00 68.81 154 GLN A C 1
ATOM 1289 O O . GLN A 1 154 ? -13.410 19.089 6.049 1.00 68.81 154 GLN A O 1
ATOM 1294 N N . TYR A 1 155 ? -14.553 19.462 7.938 1.00 74.88 155 TYR A N 1
ATOM 1295 C CA . TYR A 1 155 ? -14.979 18.070 8.157 1.00 74.88 155 TYR A CA 1
ATOM 1296 C C . TYR A 1 155 ? -16.003 17.558 7.125 1.00 74.88 155 TYR A C 1
ATOM 1298 O O . TYR A 1 155 ? -16.238 16.357 6.987 1.00 74.88 155 TYR A O 1
ATOM 1306 N N . SER A 1 156 ? -16.599 18.455 6.333 1.00 74.62 156 SER A N 1
ATOM 1307 C CA . SER A 1 156 ? -17.450 18.060 5.202 1.00 74.62 156 SER A CA 1
ATOM 1308 C C . SER A 1 156 ? -16.669 17.362 4.078 1.00 74.62 156 SER A C 1
ATOM 1310 O O . SER A 1 156 ? -17.234 16.532 3.359 1.00 74.62 156 SER A O 1
ATOM 1312 N N . ARG A 1 157 ? -15.366 17.653 3.942 1.00 85.75 157 ARG A N 1
ATOM 1313 C CA . ARG A 1 157 ? -14.499 17.041 2.929 1.00 85.75 157 ARG A CA 1
ATOM 1314 C C . ARG A 1 157 ? -14.036 15.665 3.384 1.00 85.75 157 ARG A C 1
ATOM 1316 O O . ARG A 1 157 ? -13.513 15.521 4.487 1.00 85.75 157 ARG A O 1
ATOM 1323 N N . ARG A 1 158 ? -14.162 14.677 2.497 1.00 88.19 158 ARG A N 1
ATOM 1324 C CA . ARG A 1 158 ? -13.806 13.279 2.770 1.00 88.19 158 ARG A CA 1
ATOM 1325 C C . ARG A 1 158 ? -12.358 13.122 3.234 1.00 88.19 158 ARG A C 1
ATOM 1327 O O . ARG A 1 158 ? -12.131 12.496 4.260 1.00 88.19 158 ARG A O 1
ATOM 1334 N N . LEU A 1 159 ? -11.398 13.751 2.549 1.00 92.56 159 LEU A N 1
ATOM 1335 C CA . LEU A 1 159 ? -9.991 13.682 2.955 1.00 92.56 159 LEU A CA 1
ATOM 1336 C C . LEU A 1 159 ? -9.790 14.126 4.411 1.00 92.56 159 LEU A C 1
ATOM 1338 O O . LEU A 1 159 ? -9.106 13.454 5.171 1.00 92.56 159 LEU A O 1
ATOM 1342 N N . ASN A 1 160 ? -10.408 15.235 4.819 1.00 90.56 160 ASN A N 1
ATOM 1343 C CA . ASN A 1 160 ? -10.249 15.753 6.177 1.00 90.56 160 ASN A CA 1
ATOM 1344 C C . ASN A 1 160 ? -10.843 14.811 7.230 1.00 90.56 160 ASN A C 1
ATOM 1346 O O . ASN A 1 160 ? -10.305 14.720 8.332 1.00 90.56 160 ASN A O 1
ATOM 1350 N N . ARG A 1 161 ? -11.928 14.098 6.904 1.00 90.50 161 ARG A N 1
ATOM 1351 C CA . ARG A 1 161 ? -12.472 13.049 7.776 1.00 90.50 161 ARG A CA 1
ATOM 1352 C C . ARG A 1 161 ? -11.502 11.885 7.908 1.00 90.50 161 ARG A C 1
ATOM 1354 O O . ARG A 1 161 ? -11.169 11.512 9.031 1.00 90.50 161 ARG A O 1
ATOM 1361 N N . ILE A 1 162 ? -10.985 11.393 6.780 1.00 93.75 162 ILE A N 1
ATOM 1362 C CA . ILE A 1 162 ? -9.985 10.319 6.741 1.00 93.75 162 ILE A CA 1
ATOM 1363 C C . ILE A 1 162 ? -8.760 10.702 7.575 1.00 93.75 162 ILE A C 1
ATOM 1365 O O . ILE A 1 162 ? -8.402 9.968 8.488 1.00 93.75 162 ILE A O 1
ATOM 1369 N N . LEU A 1 163 ? -8.163 11.873 7.337 1.00 93.25 163 LEU A N 1
ATOM 1370 C CA . LEU A 1 163 ? -6.953 12.321 8.037 1.00 93.25 163 LEU A CA 1
ATOM 1371 C C . LEU A 1 163 ? -7.156 12.536 9.544 1.00 93.25 163 LEU A C 1
ATOM 1373 O O . LEU A 1 163 ? -6.195 12.447 10.302 1.00 93.25 163 LEU A O 1
ATOM 1377 N N . ARG A 1 164 ? -8.383 12.816 9.999 1.00 90.69 164 ARG A N 1
ATOM 1378 C CA . ARG A 1 164 ? -8.689 12.941 11.434 1.00 90.69 164 ARG A CA 1
ATOM 1379 C C . ARG A 1 164 ? -8.950 11.596 12.100 1.00 90.69 164 ARG A C 1
ATOM 1381 O O . ARG A 1 164 ? -8.577 11.416 13.254 1.00 90.69 164 ARG A O 1
ATOM 1388 N N . ILE A 1 165 ? -9.599 10.669 11.400 1.00 92.44 165 ILE A N 1
ATOM 1389 C CA . ILE A 1 165 ? -9.986 9.372 11.964 1.00 92.44 165 ILE A CA 1
ATOM 1390 C C . ILE A 1 165 ? -8.852 8.362 11.883 1.00 92.44 165 ILE A C 1
ATOM 1392 O O . ILE A 1 165 ? -8.601 7.666 12.860 1.00 92.44 165 ILE A O 1
ATOM 1396 N N . LEU A 1 166 ? -8.147 8.296 10.755 1.00 94.75 166 LEU A N 1
ATOM 1397 C CA . LEU A 1 166 ? -7.100 7.308 10.515 1.00 94.75 166 LEU A CA 1
ATOM 1398 C C . LEU A 1 166 ? -6.049 7.233 11.645 1.00 94.75 166 LEU A C 1
ATOM 1400 O O . LEU A 1 166 ? -5.799 6.117 12.093 1.00 94.75 166 LEU A O 1
ATOM 1404 N N . PRO A 1 167 ? -5.517 8.341 12.210 1.00 93.94 167 PRO A N 1
ATOM 1405 C CA . PRO A 1 167 ? -4.605 8.244 13.353 1.00 93.94 167 PRO A CA 1
ATOM 1406 C C . PRO A 1 167 ? -5.241 7.587 14.588 1.00 93.94 167 PRO A C 1
ATOM 1408 O O . PRO A 1 167 ? -4.592 6.805 15.278 1.00 93.94 167 PRO A O 1
ATOM 1411 N N . ILE A 1 168 ? -6.521 7.865 14.860 1.00 94.94 168 ILE A N 1
ATOM 1412 C CA . ILE A 1 168 ? -7.261 7.256 15.977 1.00 94.94 168 ILE A CA 1
ATOM 1413 C C . ILE A 1 168 ? -7.417 5.751 15.739 1.00 94.94 168 ILE A C 1
ATOM 1415 O O . ILE A 1 168 ? -7.210 4.958 16.656 1.00 94.94 168 ILE A O 1
ATOM 1419 N N . LEU A 1 169 ? -7.737 5.354 14.503 1.00 96.00 169 LEU A N 1
ATOM 1420 C CA . LEU A 1 169 ? -7.849 3.944 14.132 1.00 96.00 169 LEU A CA 1
ATOM 1421 C C . LEU A 1 169 ? -6.511 3.225 14.277 1.00 96.00 169 LEU A C 1
ATOM 1423 O O . LEU A 1 169 ? -6.488 2.144 14.846 1.00 96.00 169 LEU A O 1
ATOM 1427 N N . ILE A 1 170 ? -5.410 3.817 13.812 1.00 94.88 170 ILE A N 1
ATOM 1428 C CA . ILE A 1 170 ? -4.071 3.215 13.897 1.00 94.88 170 ILE A CA 1
ATOM 1429 C C . ILE A 1 170 ? -3.648 3.033 15.356 1.00 94.88 170 ILE A C 1
ATOM 1431 O O . ILE A 1 170 ? -3.162 1.965 15.725 1.00 94.88 170 ILE A O 1
ATOM 1435 N N . ASN A 1 171 ? -3.891 4.033 16.206 1.00 94.31 171 ASN A N 1
ATOM 1436 C CA . ASN A 1 171 ? -3.644 3.908 17.641 1.00 94.31 171 ASN A CA 1
ATOM 1437 C C . ASN A 1 171 ? -4.464 2.763 18.241 1.00 94.31 171 ASN A C 1
ATOM 1439 O O . ASN A 1 171 ? -3.927 1.921 18.954 1.00 94.31 171 ASN A O 1
ATOM 1443 N N . GLU A 1 172 ? -5.751 2.679 17.901 1.00 95.19 172 GLU A N 1
ATOM 1444 C CA . GLU A 1 172 ? -6.599 1.587 18.367 1.00 95.19 172 GLU A CA 1
ATOM 1445 C C . GLU A 1 172 ? -6.137 0.220 17.844 1.00 95.19 172 GLU A C 1
ATOM 1447 O O . GLU A 1 172 ? -6.142 -0.745 18.604 1.00 95.19 172 GLU A O 1
ATOM 1452 N N . MET A 1 173 ? -5.713 0.127 16.579 1.00 95.12 173 MET A N 1
ATOM 1453 C CA . MET A 1 173 ? -5.150 -1.085 15.974 1.00 95.12 173 MET A CA 1
ATOM 1454 C C . MET A 1 173 ? -3.914 -1.552 16.738 1.00 95.12 173 MET A C 1
ATOM 1456 O O . MET A 1 173 ? -3.819 -2.736 17.052 1.00 95.12 173 MET A O 1
ATOM 1460 N N . ASN A 1 174 ? -3.008 -0.635 17.084 1.00 93.88 174 ASN A N 1
ATOM 1461 C CA . ASN A 1 174 ? -1.825 -0.936 17.889 1.00 93.88 174 ASN A CA 1
ATOM 1462 C C . ASN A 1 174 ? -2.202 -1.447 19.285 1.00 93.88 174 ASN A C 1
ATOM 1464 O O . ASN A 1 174 ? -1.654 -2.444 19.737 1.00 93.88 174 ASN A O 1
ATOM 1468 N N . GLU A 1 175 ? -3.179 -0.820 19.936 1.00 92.19 175 GLU A N 1
ATOM 1469 C CA . GLU A 1 175 ? -3.626 -1.201 21.280 1.00 92.19 175 GLU A CA 1
ATOM 1470 C C . GLU A 1 175 ? -4.327 -2.568 21.331 1.00 92.19 175 GLU A C 1
ATOM 1472 O O . GLU A 1 175 ? -4.202 -3.306 22.307 1.00 92.19 175 GLU A O 1
ATOM 1477 N N . VAL A 1 176 ? -5.105 -2.924 20.302 1.00 90.56 176 VAL A N 1
ATOM 1478 C CA . VAL A 1 176 ? -5.787 -4.234 20.250 1.00 90.56 176 VAL A CA 1
ATOM 1479 C C . VAL A 1 176 ? -4.886 -5.354 19.724 1.00 90.56 176 VAL A C 1
ATOM 1481 O O . VAL A 1 176 ? -5.217 -6.538 19.876 1.00 90.56 176 VAL A O 1
ATOM 1484 N N . SER A 1 177 ? -3.767 -5.002 19.094 1.00 89.25 177 SER A N 1
ATOM 1485 C CA . SER A 1 177 ? -2.810 -5.954 18.543 1.00 89.25 177 SER A CA 1
ATOM 1486 C C . SER A 1 177 ? -1.838 -6.418 19.615 1.00 89.25 177 SER A C 1
ATOM 1488 O O . SER A 1 177 ? -1.240 -5.635 20.337 1.00 89.25 177 SER A O 1
ATOM 1490 N N . SER A 1 178 ? -1.649 -7.733 19.706 1.00 84.56 178 SER A N 1
ATOM 1491 C CA . SER A 1 178 ? -0.597 -8.316 20.550 1.00 84.56 178 SER A CA 1
ATOM 1492 C C . SER A 1 178 ? 0.761 -8.372 19.843 1.00 84.56 178 SER A C 1
ATOM 1494 O O . SER A 1 178 ? 1.770 -8.653 20.480 1.00 84.56 178 SER A O 1
ATOM 1496 N N . ASN A 1 179 ? 0.765 -8.142 18.528 1.00 92.06 179 ASN A N 1
ATOM 1497 C CA . ASN A 1 179 ? 1.921 -8.232 17.640 1.00 92.06 179 ASN A CA 1
ATOM 1498 C C . ASN A 1 179 ? 2.097 -6.887 16.917 1.00 92.06 179 ASN A C 1
ATOM 1500 O O . ASN A 1 179 ? 1.252 -6.002 17.055 1.00 92.06 179 ASN A O 1
ATOM 1504 N N . LYS A 1 180 ? 3.143 -6.740 16.094 1.00 93.50 180 LYS A N 1
ATOM 1505 C CA . LYS A 1 180 ? 3.328 -5.525 15.282 1.00 93.50 180 LYS A CA 1
ATOM 1506 C C . LYS A 1 180 ? 2.135 -5.324 14.339 1.00 93.50 180 LYS A C 1
ATOM 1508 O O . LYS A 1 180 ? 1.678 -6.274 13.709 1.00 93.50 180 LYS A O 1
ATOM 1513 N N . THR A 1 181 ? 1.637 -4.104 14.216 1.00 95.94 181 THR A N 1
ATOM 1514 C CA . THR A 1 181 ? 0.549 -3.792 13.280 1.00 95.94 181 THR A CA 1
ATOM 1515 C C . THR A 1 181 ? 1.080 -3.755 11.851 1.00 95.94 181 THR A C 1
ATOM 1517 O O . THR A 1 181 ? 2.135 -3.176 11.606 1.00 95.94 181 THR A O 1
ATOM 1520 N N . LEU A 1 182 ? 0.347 -4.360 10.918 1.00 96.88 182 LEU A N 1
ATOM 1521 C CA . LEU A 1 182 ? 0.553 -4.236 9.475 1.00 96.88 182 LEU A CA 1
ATOM 1522 C C . LEU A 1 182 ? -0.737 -3.707 8.851 1.00 96.88 182 LEU A C 1
ATOM 1524 O O . LEU A 1 182 ? -1.810 -4.251 9.109 1.00 96.88 182 LEU A O 1
ATOM 1528 N N . ILE A 1 183 ? -0.644 -2.668 8.029 1.00 97.81 183 ILE A N 1
ATOM 1529 C CA . ILE A 1 183 ? -1.807 -2.105 7.338 1.00 97.81 183 ILE A CA 1
ATOM 1530 C C . ILE A 1 183 ? -1.790 -2.537 5.877 1.00 97.81 183 ILE A C 1
ATOM 1532 O O . ILE A 1 183 ? -0.767 -2.436 5.213 1.00 97.81 183 ILE A O 1
ATOM 1536 N N . ILE A 1 184 ? -2.935 -2.983 5.371 1.00 98.31 184 ILE A N 1
ATOM 1537 C CA . ILE A 1 184 ? -3.181 -3.203 3.948 1.00 98.31 184 ILE A CA 1
ATOM 1538 C C . ILE A 1 184 ? -4.251 -2.199 3.522 1.00 98.31 184 ILE A C 1
ATOM 1540 O O . ILE A 1 184 ? -5.398 -2.290 3.960 1.00 98.31 184 ILE A O 1
ATOM 1544 N N . TYR A 1 185 ? -3.868 -1.214 2.712 1.00 98.06 185 TYR A N 1
ATOM 1545 C CA . TYR A 1 185 ? -4.742 -0.146 2.240 1.00 98.06 185 TYR A CA 1
ATOM 1546 C C . TYR A 1 185 ? -5.129 -0.393 0.785 1.00 98.06 185 TYR A C 1
ATOM 1548 O O . TYR A 1 185 ? -4.306 -0.277 -0.120 1.00 98.06 185 TYR A O 1
ATOM 1556 N N . MET A 1 186 ? -6.406 -0.693 0.571 1.00 96.94 186 MET A N 1
ATOM 1557 C CA . MET A 1 186 ? -6.972 -0.922 -0.754 1.00 96.94 186 MET A CA 1
ATOM 1558 C C . MET A 1 186 ? -7.452 0.395 -1.371 1.00 96.94 186 MET A C 1
ATOM 1560 O O . MET A 1 186 ? -8.313 1.070 -0.795 1.00 96.94 186 MET A O 1
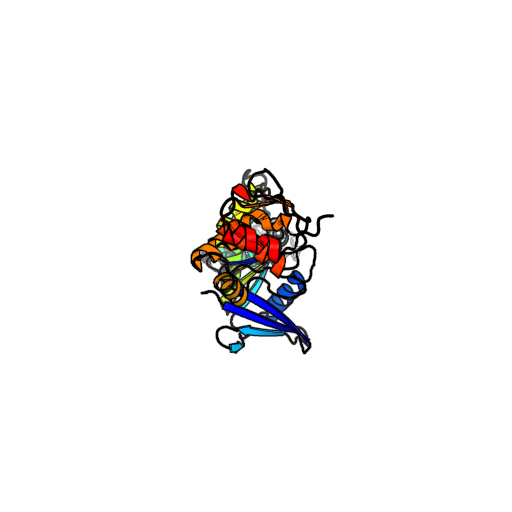ATOM 1564 N N . TYR A 1 187 ? -6.912 0.737 -2.541 1.00 95.94 187 TYR A N 1
ATOM 1565 C CA . TYR A 1 187 ? -7.326 1.845 -3.409 1.00 95.94 187 TYR A CA 1
ATOM 1566 C C . TYR A 1 187 ? -7.529 3.184 -2.677 1.00 95.94 187 TYR A C 1
ATOM 1568 O O . TYR A 1 187 ? -8.640 3.745 -2.700 1.00 95.94 187 TYR A O 1
ATOM 1576 N N . PRO A 1 188 ? -6.490 3.722 -2.003 1.00 96.44 188 PRO A N 1
ATOM 1577 C CA . PRO A 1 188 ? -6.582 4.982 -1.260 1.00 96.44 188 PRO A CA 1
ATOM 1578 C C . PRO A 1 188 ? -6.973 6.185 -2.133 1.00 96.44 188 PRO A C 1
ATOM 1580 O O . PRO A 1 188 ? -7.475 7.182 -1.616 1.00 96.44 188 PRO A O 1
ATOM 1583 N N . GLU A 1 189 ? -6.810 6.106 -3.452 1.00 94.81 189 GLU A N 1
ATOM 1584 C CA . GLU A 1 189 ? -7.234 7.124 -4.415 1.00 94.81 189 GLU A CA 1
ATOM 1585 C C . GLU A 1 189 ? -8.755 7.281 -4.552 1.00 94.81 189 GLU A C 1
ATOM 1587 O O . GLU A 1 189 ? -9.238 8.310 -5.038 1.00 94.81 189 GLU A O 1
ATOM 1592 N N . SER A 1 190 ? -9.526 6.283 -4.113 1.00 93.75 190 SER A N 1
ATOM 1593 C CA . SER A 1 190 ? -10.964 6.197 -4.356 1.00 93.75 190 SER A CA 1
ATOM 1594 C C . SER A 1 190 ? -11.716 7.434 -3.862 1.00 93.75 190 SER A C 1
ATOM 1596 O O . SER A 1 190 ? -11.808 7.686 -2.656 1.00 93.75 190 SER A O 1
ATOM 1598 N N . ASN A 1 191 ? -12.359 8.147 -4.795 1.00 91.69 191 ASN A N 1
ATOM 1599 C CA . ASN A 1 191 ? -13.137 9.372 -4.564 1.00 91.69 191 ASN A CA 1
ATOM 1600 C C . ASN A 1 191 ? -12.334 10.559 -3.998 1.00 91.69 191 ASN A C 1
ATOM 1602 O O . ASN A 1 191 ? -12.904 11.419 -3.320 1.00 91.69 191 ASN A O 1
ATOM 1606 N N . LEU A 1 192 ? -11.030 10.606 -4.257 1.00 93.94 192 LEU A N 1
ATOM 1607 C CA . LEU A 1 192 ? -10.179 11.748 -3.940 1.00 93.94 192 LEU A CA 1
ATOM 1608 C C . LEU A 1 192 ? -9.724 12.426 -5.230 1.00 93.94 192 LEU A C 1
ATOM 1610 O O . LEU A 1 192 ? -9.388 11.764 -6.212 1.00 93.94 192 LEU A O 1
ATOM 1614 N N . SER A 1 193 ? -9.680 13.756 -5.231 1.00 93.88 193 SER A N 1
ATOM 1615 C CA . SER A 1 193 ? -9.039 14.506 -6.314 1.00 93.88 193 SER A CA 1
ATOM 1616 C C . SER A 1 193 ? -7.513 14.315 -6.289 1.00 93.88 193 SER A C 1
ATOM 1618 O O . SER A 1 193 ? -6.960 14.038 -5.225 1.00 93.88 193 SER A O 1
ATOM 1620 N N . PRO A 1 194 ? -6.779 14.549 -7.395 1.00 93.31 194 PRO A N 1
ATOM 1621 C CA . PRO A 1 194 ? -5.322 14.364 -7.424 1.00 93.31 194 PRO A CA 1
ATOM 1622 C C . PRO A 1 194 ? -4.567 15.122 -6.319 1.00 93.31 194 PRO A C 1
ATOM 1624 O O . PRO A 1 194 ? -3.629 14.606 -5.719 1.00 93.31 194 PRO A O 1
ATOM 1627 N N . LYS A 1 195 ? -5.013 16.341 -5.976 1.00 94.19 195 LYS A N 1
ATOM 1628 C CA . LYS A 1 195 ? -4.424 17.113 -4.867 1.00 94.19 195 LYS A CA 1
ATOM 1629 C C . LYS A 1 195 ? -4.634 16.437 -3.512 1.00 94.19 195 LYS A C 1
ATOM 1631 O O . LYS A 1 195 ? -3.753 16.494 -2.661 1.00 94.19 195 LYS A O 1
ATOM 1636 N N . GLU A 1 196 ? -5.795 15.825 -3.308 1.00 95.19 196 GLU A N 1
ATOM 1637 C CA . GLU A 1 196 ? -6.122 15.107 -2.076 1.00 95.19 196 GLU A CA 1
ATOM 1638 C C . GLU A 1 196 ? -5.383 13.768 -1.989 1.00 95.19 196 GLU A C 1
ATOM 1640 O O . GLU A 1 196 ? -4.938 13.397 -0.908 1.00 95.19 196 GLU A O 1
ATOM 1645 N N . GLN A 1 197 ? -5.182 13.087 -3.120 1.00 95.69 197 GLN A N 1
ATOM 1646 C CA . GLN A 1 197 ? -4.384 11.861 -3.203 1.00 95.69 197 GLN A CA 1
ATOM 1647 C C . GLN A 1 197 ? -2.936 12.106 -2.762 1.00 95.69 197 GLN A C 1
ATOM 1649 O O . GLN A 1 197 ? -2.424 11.384 -1.913 1.00 95.69 197 GLN A O 1
ATOM 1654 N N . VAL A 1 198 ? -2.303 13.183 -3.244 1.00 95.12 198 VAL A N 1
ATOM 1655 C CA . VAL A 1 198 ? -0.943 13.571 -2.820 1.00 95.12 198 VAL A CA 1
ATOM 1656 C C . VAL A 1 198 ? -0.878 13.863 -1.316 1.00 95.12 198 VAL A C 1
ATOM 1658 O O . VAL A 1 198 ? 0.072 13.458 -0.641 1.00 95.12 198 VAL A O 1
ATOM 1661 N N . GLN A 1 199 ? -1.894 14.541 -0.771 1.00 95.88 199 GLN A N 1
ATOM 1662 C CA . GLN A 1 199 ? -1.972 14.831 0.664 1.00 95.88 199 GLN A CA 1
ATOM 1663 C C . GLN A 1 199 ? -2.122 13.554 1.493 1.00 95.88 199 GLN A C 1
ATOM 1665 O O . GLN A 1 199 ? -1.409 13.387 2.483 1.00 95.88 199 GLN A O 1
ATOM 1670 N N . LEU A 1 200 ? -2.999 12.637 1.074 1.00 96.94 200 LEU A N 1
ATOM 1671 C CA . LEU A 1 200 ? -3.148 11.344 1.731 1.00 96.94 200 LEU A CA 1
ATOM 1672 C C . LEU A 1 200 ? -1.858 10.527 1.634 1.00 96.94 200 LEU A C 1
ATOM 1674 O O . LEU A 1 200 ? -1.417 10.007 2.651 1.00 96.94 200 LEU A O 1
ATOM 1678 N N . ASN A 1 201 ? -1.209 10.461 0.468 1.00 96.31 201 ASN A N 1
ATOM 1679 C CA . ASN A 1 201 ? 0.042 9.720 0.319 1.00 96.31 201 ASN A CA 1
ATOM 1680 C C . ASN A 1 201 ? 1.138 10.251 1.256 1.00 96.31 201 ASN A C 1
ATOM 1682 O O . ASN A 1 201 ? 1.786 9.478 1.956 1.00 96.31 201 ASN A O 1
ATOM 1686 N N . THR A 1 202 ? 1.293 11.577 1.329 1.00 95.81 202 THR A N 1
ATOM 1687 C CA . THR A 1 202 ? 2.238 12.217 2.260 1.00 95.81 202 THR A CA 1
ATOM 1688 C C . THR A 1 202 ? 1.978 11.776 3.699 1.00 95.81 202 THR A C 1
ATOM 1690 O O . THR A 1 202 ? 2.909 11.443 4.428 1.00 95.81 202 THR A O 1
ATOM 1693 N N . TYR A 1 203 ? 0.705 11.727 4.096 1.00 96.31 203 TYR A N 1
ATOM 1694 C CA . TYR A 1 203 ? 0.320 11.247 5.416 1.00 96.31 203 TYR A CA 1
ATOM 1695 C C . TYR A 1 203 ? 0.633 9.755 5.604 1.00 96.31 203 TYR A C 1
ATOM 1697 O O . TYR A 1 203 ? 1.266 9.403 6.596 1.00 96.31 203 TYR A O 1
ATOM 1705 N N . LEU A 1 204 ? 0.269 8.889 4.652 1.00 96.44 204 LEU A N 1
ATOM 1706 C CA . LEU A 1 204 ? 0.518 7.445 4.738 1.00 96.44 204 LEU A CA 1
ATOM 1707 C C . LEU A 1 204 ? 2.011 7.116 4.853 1.00 96.44 204 LEU A C 1
ATOM 1709 O O . LEU A 1 204 ? 2.381 6.263 5.651 1.00 96.44 204 LEU A O 1
ATOM 1713 N N . LYS A 1 205 ? 2.870 7.829 4.119 1.00 94.38 205 LYS A N 1
ATOM 1714 C CA . LYS A 1 205 ? 4.333 7.686 4.205 1.00 94.38 205 LYS A CA 1
ATOM 1715 C C . LYS A 1 205 ? 4.920 8.163 5.536 1.00 94.38 205 LYS A C 1
ATOM 1717 O O . LYS A 1 205 ? 6.007 7.732 5.903 1.00 94.38 205 LYS A O 1
ATOM 1722 N N . SER A 1 206 ? 4.221 9.046 6.252 1.00 94.31 206 SER A N 1
ATOM 1723 C CA . SER A 1 206 ? 4.642 9.537 7.573 1.00 94.31 206 SER A CA 1
ATOM 1724 C C . SER A 1 206 ? 4.225 8.633 8.736 1.00 94.31 206 SER A C 1
ATOM 1726 O O . SER A 1 206 ? 4.617 8.886 9.873 1.00 94.31 206 SER A O 1
ATOM 1728 N N . LEU A 1 207 ? 3.403 7.612 8.476 1.00 93.06 207 LEU A N 1
ATOM 1729 C CA . LEU A 1 207 ? 2.913 6.715 9.512 1.00 93.06 207 LEU A CA 1
ATOM 1730 C C . LEU A 1 207 ? 4.039 5.854 10.070 1.00 93.06 207 LEU A C 1
ATOM 1732 O O . LEU A 1 207 ? 4.797 5.259 9.315 1.00 93.06 207 LEU A O 1
ATOM 1736 N N . GLU A 1 208 ? 4.072 5.696 11.392 1.00 90.94 208 GLU A N 1
ATOM 1737 C CA . GLU A 1 208 ? 5.026 4.815 12.068 1.00 90.94 208 GLU A CA 1
ATOM 1738 C C . GLU A 1 208 ? 4.573 3.335 12.099 1.00 90.94 208 GLU A C 1
ATOM 1740 O O . GLU A 1 208 ? 4.867 2.583 13.032 1.00 90.94 208 GLU A O 1
ATOM 1745 N N . VAL A 1 209 ? 3.905 2.869 11.041 1.00 93.75 209 VAL A N 1
ATOM 1746 C CA . VAL A 1 209 ? 3.497 1.467 10.877 1.00 93.75 209 VAL A CA 1
ATOM 1747 C C . VAL A 1 209 ? 3.777 0.984 9.453 1.00 93.75 209 VAL A C 1
ATOM 1749 O O . VAL A 1 209 ? 3.575 1.751 8.512 1.00 93.75 209 VAL A O 1
ATOM 1752 N N . PRO A 1 210 ? 4.218 -0.276 9.267 1.00 95.62 210 PRO A N 1
ATOM 1753 C CA . PRO A 1 210 ? 4.390 -0.824 7.932 1.00 95.62 210 PRO A CA 1
ATOM 1754 C C . PRO A 1 210 ? 3.040 -0.887 7.208 1.00 95.62 210 PRO A C 1
ATOM 1756 O O . PRO A 1 210 ? 2.032 -1.328 7.776 1.00 95.62 210 PRO A O 1
ATOM 1759 N N . ILE A 1 211 ? 3.033 -0.453 5.951 1.00 97.50 211 ILE A N 1
ATOM 1760 C CA . ILE A 1 211 ? 1.838 -0.374 5.114 1.00 97.50 211 ILE A CA 1
ATOM 1761 C C . ILE A 1 211 ? 2.087 -0.997 3.741 1.00 97.50 211 ILE A C 1
ATOM 1763 O O . ILE A 1 211 ? 3.125 -0.772 3.122 1.00 97.50 211 ILE A O 1
ATOM 1767 N N . ILE A 1 212 ? 1.111 -1.766 3.265 1.00 98.06 212 ILE A N 1
ATOM 1768 C CA . ILE A 1 212 ? 1.005 -2.248 1.891 1.00 98.06 212 ILE A CA 1
ATOM 1769 C C . ILE A 1 212 ? -0.163 -1.514 1.246 1.00 98.06 212 ILE A C 1
ATOM 1771 O O . ILE A 1 212 ? -1.278 -1.554 1.760 1.00 98.06 212 ILE A O 1
ATOM 1775 N N . VAL A 1 213 ? 0.085 -0.832 0.139 1.00 97.75 213 VAL A N 1
ATOM 1776 C CA . VAL A 1 213 ? -0.906 -0.052 -0.594 1.00 97.75 213 VAL A CA 1
ATOM 1777 C C . VAL A 1 213 ? -1.152 -0.717 -1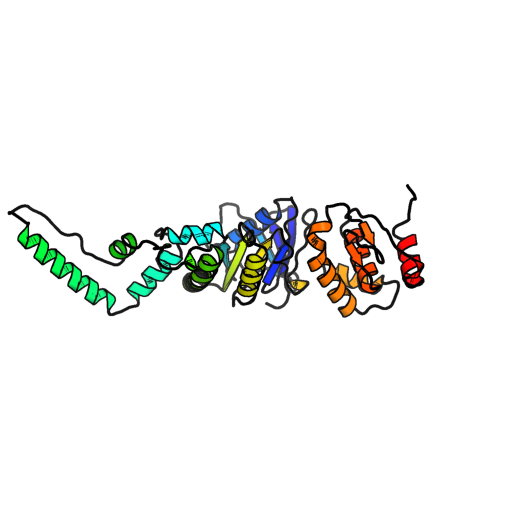.936 1.00 97.75 213 VAL A C 1
ATOM 1779 O O . VAL A 1 213 ? -0.224 -0.838 -2.730 1.00 97.75 213 VAL A O 1
ATOM 1782 N N . LEU A 1 214 ? -2.396 -1.115 -2.196 1.00 96.69 214 LEU A N 1
ATOM 1783 C CA . LEU A 1 214 ? -2.847 -1.472 -3.538 1.00 96.69 214 LEU A CA 1
ATOM 1784 C C . LEU A 1 214 ? -3.424 -0.227 -4.202 1.00 96.69 214 LEU A C 1
ATOM 1786 O O . LEU A 1 214 ? -4.314 0.404 -3.630 1.00 96.69 214 LEU A O 1
ATOM 1790 N N . THR A 1 215 ? -2.931 0.136 -5.380 1.00 94.75 215 THR A N 1
ATOM 1791 C CA . THR A 1 215 ? -3.343 1.371 -6.057 1.00 94.75 215 THR A CA 1
ATOM 1792 C C . THR A 1 215 ? -3.374 1.206 -7.569 1.00 94.75 215 THR A C 1
ATOM 1794 O O . THR A 1 215 ? -2.537 0.507 -8.127 1.00 94.75 215 THR A O 1
ATOM 1797 N N . GLY A 1 216 ? -4.306 1.884 -8.234 1.00 91.12 216 GLY A N 1
ATOM 1798 C CA . GLY A 1 216 ? -4.335 2.027 -9.691 1.00 91.12 216 GLY A CA 1
ATOM 1799 C C . GLY A 1 216 ? -3.745 3.351 -10.187 1.00 91.12 216 GLY A C 1
ATOM 1800 O O . GLY A 1 216 ? -3.930 3.701 -11.350 1.00 91.12 216 GLY A O 1
ATOM 1801 N N . VAL A 1 217 ? -3.099 4.140 -9.317 1.00 91.06 217 VAL A N 1
ATOM 1802 C CA . VAL A 1 217 ? -2.536 5.447 -9.688 1.00 91.06 217 VAL A CA 1
ATOM 1803 C C . VAL A 1 217 ? -1.092 5.605 -9.229 1.00 91.06 217 VAL A C 1
ATOM 1805 O O . VAL A 1 217 ? -0.683 5.169 -8.152 1.00 91.06 217 VAL A O 1
ATOM 1808 N N . SER A 1 218 ? -0.318 6.323 -10.034 1.00 91.31 218 SER A N 1
ATOM 1809 C CA . SER A 1 218 ? 1.106 6.582 -9.799 1.00 91.31 218 SER A CA 1
ATOM 1810 C C . SER A 1 218 ? 1.406 7.332 -8.492 1.00 91.31 218 SER A C 1
ATOM 1812 O O . SER A 1 218 ? 2.475 7.165 -7.903 1.00 91.31 218 SER A O 1
ATOM 1814 N N . PHE A 1 219 ? 0.461 8.136 -7.991 1.00 92.62 219 PHE A N 1
ATOM 1815 C CA . PHE A 1 219 ? 0.666 8.963 -6.799 1.00 92.62 219 PHE A CA 1
ATOM 1816 C C . PHE A 1 219 ? 0.941 8.173 -5.522 1.00 92.62 219 PHE A C 1
ATOM 1818 O O . PHE A 1 219 ? 1.527 8.756 -4.615 1.00 92.62 219 PHE A O 1
ATOM 1825 N N . PHE A 1 220 ? 0.523 6.908 -5.425 1.00 95.44 220 PHE A N 1
ATOM 1826 C CA . PHE A 1 220 ? 0.705 6.059 -4.239 1.00 95.44 220 PHE A CA 1
ATOM 1827 C C . PHE A 1 220 ? 1.828 5.025 -4.404 1.00 95.44 220 PHE A C 1
ATOM 1829 O O . PHE A 1 220 ? 1.965 4.119 -3.585 1.00 95.44 220 PHE A O 1
ATOM 1836 N N . LEU A 1 221 ? 2.666 5.166 -5.434 1.00 94.88 221 LEU A N 1
ATOM 1837 C CA . LEU A 1 221 ? 3.870 4.355 -5.560 1.00 94.88 221 LEU A CA 1
ATOM 1838 C C . LEU A 1 221 ? 4.884 4.697 -4.450 1.00 94.88 221 LEU A C 1
ATOM 1840 O O . LEU A 1 221 ? 4.971 5.836 -3.964 1.00 94.88 221 LEU A O 1
ATOM 1844 N N . SER A 1 222 ? 5.648 3.684 -4.035 1.00 94.31 222 SER A N 1
ATOM 1845 C CA . SER A 1 222 ? 6.761 3.822 -3.091 1.00 94.31 222 SER A CA 1
ATOM 1846 C C . SER A 1 222 ? 7.813 4.813 -3.613 1.00 94.31 222 SER A C 1
ATOM 1848 O O . SER A 1 222 ? 7.922 5.050 -4.809 1.00 94.31 222 SER A O 1
ATOM 1850 N N . ASP A 1 223 ? 8.618 5.404 -2.730 1.00 91.06 223 ASP A N 1
ATOM 1851 C CA . ASP A 1 223 ? 9.751 6.258 -3.139 1.00 91.06 223 ASP A CA 1
ATOM 1852 C C . ASP A 1 223 ? 11.047 5.463 -3.382 1.00 91.06 223 ASP A C 1
ATOM 1854 O O . ASP A 1 223 ? 12.079 6.036 -3.766 1.00 91.06 223 ASP A O 1
ATOM 1858 N N . THR A 1 224 ? 11.000 4.148 -3.156 1.00 91.94 224 THR A N 1
ATOM 1859 C CA . THR A 1 224 ? 12.126 3.214 -3.260 1.00 91.94 224 THR A CA 1
ATOM 1860 C C . THR A 1 224 ? 11.716 1.982 -4.068 1.00 91.94 224 THR A C 1
ATOM 1862 O O . THR A 1 224 ? 10.571 1.535 -3.972 1.00 91.94 224 THR A O 1
ATOM 1865 N N . LEU A 1 225 ? 12.635 1.431 -4.870 1.00 92.19 225 LEU A N 1
ATOM 1866 C CA . LEU A 1 225 ? 12.352 0.260 -5.713 1.00 92.19 225 LEU A CA 1
ATOM 1867 C C . LEU A 1 225 ? 12.078 -0.989 -4.864 1.00 92.19 225 LEU A C 1
ATOM 1869 O O . LEU A 1 225 ? 11.222 -1.792 -5.208 1.00 92.19 225 LEU A O 1
ATOM 1873 N N . GLU A 1 226 ? 12.718 -1.086 -3.701 1.00 92.00 226 GLU A N 1
ATOM 1874 C CA . GLU A 1 226 ? 12.568 -2.163 -2.715 1.00 92.00 226 GLU A CA 1
ATOM 1875 C C . GLU A 1 226 ? 11.176 -2.190 -2.063 1.00 92.00 226 GLU A C 1
ATOM 1877 O O . GLU A 1 226 ? 10.826 -3.143 -1.373 1.00 92.00 226 GLU A O 1
ATOM 1882 N N . GLY A 1 227 ? 10.384 -1.128 -2.234 1.00 93.62 227 GLY A N 1
ATOM 1883 C CA . GLY A 1 227 ? 8.980 -1.075 -1.828 1.00 93.62 227 GLY A CA 1
ATOM 1884 C C . GLY A 1 227 ? 8.008 -1.058 -3.004 1.00 93.62 227 GLY A C 1
ATOM 1885 O O . GLY A 1 227 ? 6.806 -0.962 -2.776 1.00 93.62 227 GLY A O 1
ATOM 1886 N N . MET A 1 228 ? 8.487 -1.094 -4.249 1.00 95.12 228 MET A N 1
ATOM 1887 C CA . MET A 1 228 ? 7.631 -1.131 -5.432 1.00 95.12 228 MET A CA 1
ATOM 1888 C C . MET A 1 228 ? 7.415 -2.567 -5.889 1.00 95.12 228 MET A C 1
ATOM 1890 O O . MET A 1 228 ? 8.353 -3.355 -5.996 1.00 95.12 228 MET A O 1
ATOM 1894 N N . ASN A 1 229 ? 6.168 -2.874 -6.220 1.00 94.50 229 ASN A N 1
ATOM 1895 C CA . ASN A 1 229 ? 5.772 -4.132 -6.819 1.00 94.50 229 ASN A CA 1
ATOM 1896 C C . ASN A 1 229 ? 5.073 -3.846 -8.137 1.00 94.50 229 ASN A C 1
ATOM 1898 O O . ASN A 1 229 ? 4.154 -3.023 -8.193 1.00 94.50 229 ASN A O 1
ATOM 1902 N N . TYR A 1 230 ? 5.519 -4.555 -9.164 1.00 91.88 230 TYR A N 1
ATOM 1903 C CA . TYR A 1 230 ? 4.892 -4.575 -10.469 1.00 91.88 230 TYR A CA 1
ATOM 1904 C C . TYR A 1 230 ? 4.753 -6.028 -10.901 1.00 91.88 230 TYR A C 1
ATOM 1906 O O . TYR A 1 230 ? 5.753 -6.733 -11.070 1.00 91.88 230 TYR A O 1
ATOM 1914 N N . LEU A 1 231 ? 3.506 -6.476 -10.984 1.00 90.19 231 LEU A N 1
ATOM 1915 C CA . LEU A 1 231 ? 3.153 -7.869 -11.180 1.00 90.19 231 LEU A CA 1
ATOM 1916 C C . LEU A 1 231 ? 2.579 -8.035 -12.579 1.00 90.19 231 LEU A C 1
ATOM 1918 O O . LEU A 1 231 ? 1.693 -7.290 -12.966 1.00 90.19 231 LEU A O 1
ATOM 1922 N N . ILE A 1 232 ? 3.093 -9.008 -13.327 1.00 86.75 232 ILE A N 1
ATOM 1923 C CA . ILE A 1 232 ? 2.529 -9.416 -14.618 1.00 86.75 232 ILE A CA 1
ATOM 1924 C C . ILE A 1 232 ? 2.430 -10.938 -14.605 1.00 86.75 232 ILE A C 1
ATOM 1926 O O . ILE A 1 232 ? 3.446 -11.609 -14.416 1.00 86.75 232 ILE A O 1
ATOM 1930 N N . ASN A 1 233 ? 1.237 -11.496 -14.838 1.00 83.12 233 ASN A N 1
ATOM 1931 C CA . ASN A 1 233 ? 0.990 -12.947 -14.810 1.00 83.12 233 ASN A CA 1
ATOM 1932 C C . ASN A 1 233 ? 1.562 -13.626 -13.542 1.00 83.12 233 ASN A C 1
ATOM 1934 O O . ASN A 1 233 ? 2.342 -14.575 -13.647 1.00 83.12 233 ASN A O 1
ATOM 1938 N N . ASP A 1 234 ? 1.234 -13.099 -12.356 1.00 82.81 234 ASP A N 1
ATOM 1939 C CA . ASP A 1 234 ? 1.707 -13.585 -11.043 1.00 82.81 234 ASP A CA 1
ATOM 1940 C C . ASP A 1 234 ? 3.230 -13.533 -10.814 1.00 82.81 234 ASP A C 1
ATOM 1942 O O . ASP A 1 234 ? 3.753 -14.125 -9.867 1.00 82.81 234 ASP A O 1
ATOM 1946 N N . GLN A 1 235 ? 3.971 -12.806 -11.651 1.00 88.75 235 GLN A N 1
ATOM 1947 C CA . GLN A 1 235 ? 5.419 -12.673 -11.528 1.00 88.75 235 GLN A CA 1
ATOM 1948 C C . GLN A 1 235 ? 5.823 -11.244 -11.188 1.00 88.75 235 GLN A C 1
ATOM 1950 O O . GLN A 1 235 ? 5.381 -10.287 -11.819 1.00 88.75 235 GLN A O 1
ATOM 1955 N N . GLN A 1 236 ? 6.725 -11.113 -10.216 1.00 92.12 236 GLN A N 1
ATOM 1956 C CA . GLN A 1 236 ? 7.382 -9.850 -9.905 1.00 92.12 236 GLN A CA 1
ATOM 1957 C C . GLN A 1 236 ? 8.369 -9.481 -11.002 1.00 92.12 236 GLN A C 1
ATOM 1959 O O . GLN A 1 236 ? 9.330 -10.210 -11.243 1.00 92.12 236 GLN A O 1
ATOM 1964 N N . MET A 1 237 ? 8.164 -8.321 -11.615 1.00 92.75 237 MET A N 1
ATOM 1965 C CA . MET A 1 237 ? 9.065 -7.804 -12.645 1.00 92.75 237 MET A CA 1
ATOM 1966 C C . MET A 1 237 ? 10.220 -6.995 -12.039 1.00 92.75 237 MET A C 1
ATOM 1968 O O . MET A 1 237 ? 11.323 -6.971 -12.580 1.00 92.75 237 MET A O 1
ATOM 1972 N N . LEU A 1 238 ? 10.000 -6.339 -10.894 1.00 93.44 238 LEU A N 1
ATOM 1973 C CA . LEU A 1 238 ? 11.020 -5.531 -10.222 1.00 93.44 238 LEU A CA 1
ATOM 1974 C C . LEU A 1 238 ? 11.860 -6.410 -9.298 1.00 93.44 238 LEU A C 1
ATOM 1976 O O . LEU A 1 238 ? 11.543 -6.581 -8.127 1.00 93.44 238 LEU A O 1
ATOM 1980 N N . THR A 1 239 ? 12.927 -6.992 -9.835 1.00 92.88 239 THR A N 1
ATOM 1981 C CA . THR A 1 239 ? 13.818 -7.902 -9.101 1.00 92.88 239 THR A CA 1
ATOM 1982 C C . THR A 1 239 ? 15.251 -7.387 -9.089 1.00 92.88 239 THR A C 1
ATOM 1984 O O . THR A 1 239 ? 15.657 -6.641 -9.979 1.00 92.88 239 THR A O 1
ATOM 1987 N N . GLU A 1 240 ? 16.058 -7.830 -8.124 1.00 90.62 240 GLU A N 1
ATOM 1988 C CA . GLU A 1 240 ? 17.493 -7.514 -8.115 1.00 90.62 240 GLU A CA 1
ATOM 1989 C C . GLU A 1 240 ? 18.190 -8.045 -9.378 1.00 90.62 240 GLU A C 1
ATOM 1991 O O . GLU A 1 240 ? 18.986 -7.340 -9.994 1.00 90.62 240 GLU A O 1
ATOM 1996 N N . SER A 1 241 ? 17.791 -9.230 -9.854 1.00 92.12 241 SER A N 1
ATOM 1997 C CA . SER A 1 241 ? 18.295 -9.800 -11.108 1.00 92.12 241 SER A CA 1
ATOM 1998 C C . SER A 1 241 ? 18.020 -8.925 -12.332 1.00 92.12 241 SER A C 1
ATOM 2000 O O . SER A 1 241 ? 18.831 -8.900 -13.256 1.00 92.12 241 SER A O 1
ATOM 2002 N N . LEU A 1 242 ? 16.900 -8.190 -12.359 1.00 94.44 242 LEU A N 1
ATOM 2003 C CA . LEU A 1 242 ? 16.637 -7.216 -13.421 1.00 94.44 242 LEU A CA 1
ATOM 2004 C C . LEU A 1 242 ? 17.670 -6.085 -13.368 1.00 94.44 242 LEU A C 1
ATOM 2006 O O . LEU A 1 242 ? 18.219 -5.729 -14.405 1.00 94.44 242 LEU A O 1
ATOM 2010 N N . ILE A 1 243 ? 17.945 -5.534 -12.182 1.00 94.12 243 ILE A N 1
ATOM 2011 C CA . ILE A 1 243 ? 18.918 -4.445 -12.015 1.00 94.12 243 ILE A CA 1
ATOM 2012 C C . ILE A 1 243 ? 20.315 -4.899 -12.440 1.00 94.12 243 ILE A C 1
ATOM 2014 O O . ILE A 1 243 ? 20.975 -4.195 -13.200 1.00 94.12 243 ILE A O 1
ATOM 2018 N N . GLU A 1 244 ? 20.735 -6.092 -12.015 1.00 93.62 244 GLU A N 1
ATOM 2019 C CA . GLU A 1 244 ? 22.013 -6.684 -12.422 1.00 93.62 244 GLU A CA 1
ATOM 2020 C C . GLU A 1 244 ? 22.087 -6.879 -13.941 1.00 93.62 244 GLU A C 1
ATOM 2022 O O . GLU A 1 244 ? 23.086 -6.525 -14.562 1.00 93.62 244 GLU A O 1
ATOM 2027 N N . THR A 1 245 ? 21.017 -7.388 -14.560 1.00 93.88 245 THR A N 1
ATOM 2028 C CA . THR A 1 245 ? 20.958 -7.570 -16.020 1.00 93.88 245 THR A CA 1
ATOM 2029 C C . THR A 1 245 ? 21.071 -6.230 -16.744 1.00 93.88 245 THR A C 1
ATOM 2031 O O . THR A 1 245 ? 21.850 -6.100 -17.684 1.00 93.88 245 THR A O 1
ATOM 2034 N N . LEU A 1 246 ? 20.343 -5.206 -16.284 1.00 94.12 246 LEU A N 1
ATOM 2035 C CA . LEU A 1 246 ? 20.406 -3.865 -16.863 1.00 94.12 246 LEU A CA 1
ATOM 2036 C C . LEU A 1 246 ? 21.810 -3.261 -16.759 1.00 94.12 246 LEU A C 1
ATOM 2038 O O . LEU A 1 246 ? 22.233 -2.583 -17.691 1.00 94.12 246 LEU A O 1
ATOM 2042 N N . GLU A 1 247 ? 22.524 -3.492 -15.659 1.00 94.06 247 GLU A N 1
ATOM 2043 C CA . GLU A 1 247 ? 23.896 -3.015 -15.470 1.00 94.06 247 GLU A CA 1
ATOM 2044 C C . GLU A 1 247 ? 24.887 -3.739 -16.392 1.00 94.06 247 GLU A C 1
ATOM 2046 O O . GLU A 1 247 ? 25.685 -3.089 -17.069 1.00 94.06 247 GLU A O 1
ATOM 2051 N N . TRP A 1 248 ? 24.811 -5.070 -16.465 1.00 92.62 248 TRP A N 1
ATOM 2052 C CA . TRP A 1 248 ? 25.729 -5.886 -17.265 1.00 92.62 248 TRP A CA 1
ATOM 2053 C C . TRP A 1 248 ? 25.530 -5.736 -18.775 1.00 92.62 248 TRP A C 1
ATOM 2055 O O . TRP A 1 248 ? 26.516 -5.702 -19.515 1.00 92.62 248 TRP A O 1
ATOM 2065 N N . ASP A 1 249 ? 24.282 -5.625 -19.231 1.00 91.38 249 ASP A N 1
ATOM 2066 C CA . ASP A 1 249 ? 23.945 -5.561 -20.658 1.00 91.38 249 ASP A CA 1
ATOM 2067 C C . ASP A 1 249 ? 23.975 -4.130 -21.221 1.00 91.38 249 ASP A C 1
ATOM 2069 O O . ASP A 1 249 ? 23.699 -3.915 -22.409 1.00 91.38 249 ASP A O 1
ATOM 2073 N N . ALA A 1 250 ? 24.318 -3.136 -20.394 1.00 91.88 250 ALA A N 1
ATOM 2074 C CA . ALA A 1 250 ? 24.310 -1.742 -20.800 1.00 91.88 250 ALA A CA 1
ATOM 2075 C C . ALA A 1 250 ? 25.309 -1.484 -21.949 1.00 91.88 250 ALA A C 1
ATOM 2077 O O . ALA A 1 250 ? 26.508 -1.736 -21.815 1.00 91.88 250 ALA A O 1
ATOM 2078 N N . PRO A 1 251 ? 24.872 -0.893 -23.081 1.00 90.06 251 PRO A N 1
ATOM 2079 C CA . PRO A 1 251 ? 25.758 -0.603 -24.216 1.00 90.06 251 PRO A CA 1
ATOM 2080 C C . PRO A 1 251 ? 26.729 0.559 -23.946 1.00 90.06 251 PRO A C 1
ATOM 2082 O O . PRO A 1 251 ? 27.576 0.889 -24.781 1.00 90.06 251 PRO A O 1
ATOM 2085 N N . ILE A 1 252 ? 26.557 1.234 -22.810 1.00 91.00 252 ILE A N 1
ATOM 2086 C CA . ILE A 1 252 ? 27.341 2.363 -22.319 1.00 91.00 252 ILE A CA 1
ATOM 2087 C C . ILE A 1 252 ? 27.493 2.159 -20.813 1.00 91.00 252 ILE A C 1
ATOM 2089 O O . ILE A 1 252 ? 26.579 1.655 -20.170 1.00 91.00 252 ILE A O 1
ATOM 2093 N N . ASN A 1 253 ? 28.620 2.584 -20.248 1.00 90.56 253 ASN A N 1
ATOM 2094 C CA . ASN A 1 253 ? 28.852 2.507 -18.809 1.00 90.56 253 ASN A CA 1
ATOM 2095 C C . ASN A 1 253 ? 27.865 3.416 -18.054 1.00 90.56 253 ASN A C 1
ATOM 2097 O O . ASN A 1 253 ? 28.081 4.628 -17.972 1.00 90.56 253 ASN A O 1
ATOM 2101 N N . PHE A 1 254 ? 26.809 2.826 -17.502 1.00 93.44 254 PHE A N 1
ATOM 2102 C CA . PHE A 1 254 ? 25.926 3.441 -16.513 1.00 93.44 254 PHE A CA 1
ATOM 2103 C C . PHE A 1 254 ? 26.217 2.821 -15.149 1.00 93.44 254 PHE A C 1
ATOM 2105 O O . PHE A 1 254 ? 26.500 1.627 -15.074 1.00 93.44 254 PHE A O 1
ATOM 2112 N N . SER A 1 255 ? 26.181 3.615 -14.076 1.00 93.75 255 SER A N 1
ATOM 2113 C CA . SER A 1 255 ? 26.291 3.037 -12.736 1.00 93.75 255 SER A CA 1
ATOM 2114 C C . SER A 1 255 ? 24.966 2.395 -12.325 1.00 93.75 255 SER A C 1
ATOM 2116 O O . SER A 1 255 ? 23.893 2.790 -12.796 1.00 93.75 255 SER A O 1
ATOM 2118 N N . LYS A 1 256 ? 25.026 1.436 -11.400 1.00 93.56 256 LYS A N 1
ATOM 2119 C CA . LYS A 1 256 ? 23.834 0.841 -10.790 1.00 93.56 256 LYS A CA 1
ATOM 2120 C C . LYS A 1 256 ? 22.886 1.897 -10.214 1.00 93.56 256 LYS A C 1
ATOM 2122 O O . LYS A 1 256 ? 21.675 1.808 -10.407 1.00 93.56 256 LYS A O 1
ATOM 2127 N N . GLU A 1 257 ? 23.421 2.928 -9.559 1.00 94.31 257 GLU A N 1
ATOM 2128 C CA . GLU A 1 257 ? 22.619 4.016 -8.990 1.00 94.31 257 GLU A CA 1
ATOM 2129 C C . GLU A 1 257 ? 21.900 4.834 -10.069 1.00 94.31 257 GLU A C 1
ATOM 2131 O O . GLU A 1 257 ? 20.746 5.226 -9.870 1.00 94.31 257 GLU A O 1
ATOM 2136 N N . ASP A 1 258 ? 22.548 5.075 -11.214 1.00 94.81 258 ASP A N 1
ATOM 2137 C CA . ASP A 1 258 ? 21.931 5.773 -12.344 1.00 94.81 258 ASP A CA 1
ATOM 2138 C C . ASP A 1 258 ? 20.758 4.965 -12.911 1.00 94.81 258 ASP A C 1
ATOM 2140 O O . ASP A 1 258 ? 19.680 5.524 -13.126 1.00 94.81 258 ASP A O 1
ATOM 2144 N N . ILE A 1 259 ? 20.937 3.650 -13.087 1.00 95.31 259 ILE A N 1
ATOM 2145 C CA . ILE A 1 259 ? 19.893 2.732 -13.568 1.00 95.31 259 ILE A CA 1
ATOM 2146 C C . ILE A 1 259 ? 18.727 2.681 -12.582 1.00 95.31 259 ILE A C 1
ATOM 2148 O O . ILE A 1 259 ? 17.578 2.864 -12.979 1.00 95.31 259 ILE A O 1
ATOM 2152 N N . GLN A 1 260 ? 18.992 2.493 -11.287 1.00 95.19 260 GLN A N 1
ATOM 2153 C CA . GLN A 1 260 ? 17.945 2.442 -10.264 1.00 95.19 260 GLN A CA 1
ATOM 2154 C C . GLN A 1 260 ? 17.163 3.758 -10.181 1.00 95.19 260 GLN A C 1
ATOM 2156 O O . GLN A 1 260 ? 15.930 3.763 -10.104 1.00 95.19 260 GLN A O 1
ATOM 2161 N N . LYS A 1 261 ? 17.861 4.898 -10.223 1.00 95.25 261 LYS A N 1
ATOM 2162 C CA . LYS A 1 261 ? 17.223 6.218 -10.227 1.00 95.25 261 LYS A CA 1
ATOM 2163 C C . LYS A 1 261 ? 16.355 6.405 -11.469 1.00 95.25 261 LYS A C 1
ATOM 2165 O O . LYS A 1 261 ? 15.225 6.879 -11.339 1.00 95.25 261 LYS A O 1
ATOM 2170 N N . SER A 1 262 ? 16.879 6.030 -12.632 1.00 95.94 262 SER A N 1
ATOM 2171 C CA . SER A 1 262 ? 16.188 6.122 -13.912 1.00 95.94 262 SER A CA 1
ATOM 2172 C C . SER A 1 262 ? 14.942 5.233 -13.945 1.00 95.94 262 SER A C 1
ATOM 2174 O O . SER A 1 262 ? 13.845 5.728 -14.198 1.00 95.94 262 SER A O 1
ATOM 2176 N N . LEU A 1 263 ? 15.071 3.958 -13.561 1.00 95.94 263 LEU A N 1
ATOM 2177 C CA . LEU A 1 263 ? 13.964 3.004 -13.485 1.00 95.94 263 LEU A CA 1
ATOM 2178 C C . LEU A 1 263 ? 12.864 3.509 -12.551 1.00 95.94 263 LEU A C 1
ATOM 2180 O O . LEU A 1 263 ? 11.692 3.520 -12.915 1.00 95.94 263 LEU A O 1
ATOM 2184 N N . LYS A 1 264 ? 13.234 4.000 -11.366 1.00 95.06 264 LYS A N 1
ATOM 2185 C CA . LYS A 1 264 ? 12.269 4.565 -10.422 1.00 95.06 264 LYS A CA 1
ATOM 2186 C C . LYS A 1 264 ? 11.496 5.741 -11.021 1.00 95.06 264 LYS A C 1
ATOM 2188 O O . LYS A 1 264 ? 10.275 5.801 -10.898 1.00 95.06 264 LYS A O 1
ATOM 2193 N N . GLN A 1 265 ? 12.198 6.696 -11.632 1.00 94.25 265 GLN A N 1
ATOM 2194 C CA . GLN A 1 265 ? 11.558 7.859 -12.252 1.00 94.25 265 GLN A CA 1
ATOM 2195 C C . GLN A 1 265 ? 10.647 7.440 -13.406 1.00 94.25 265 GLN A C 1
ATOM 2197 O O . GLN A 1 265 ? 9.530 7.945 -13.512 1.00 94.25 265 GLN A O 1
ATOM 2202 N N . PHE A 1 266 ? 11.098 6.481 -14.215 1.00 95.12 266 PHE A N 1
ATOM 2203 C CA . PHE A 1 266 ? 10.332 5.908 -15.309 1.00 95.12 266 PHE A CA 1
ATOM 2204 C C . PHE A 1 266 ? 9.009 5.303 -14.824 1.00 95.12 266 PHE A C 1
ATOM 2206 O O . PHE A 1 266 ? 7.951 5.661 -15.340 1.00 95.12 266 PHE A O 1
ATOM 2213 N N . LEU A 1 267 ? 9.058 4.464 -13.784 1.00 93.69 267 LEU A N 1
ATOM 2214 C CA . LEU A 1 267 ? 7.873 3.866 -13.169 1.00 93.69 267 LEU A CA 1
ATOM 2215 C C . LEU A 1 267 ? 6.926 4.940 -12.629 1.00 93.69 267 LEU A C 1
ATOM 2217 O O . LEU A 1 267 ? 5.766 4.973 -13.015 1.00 93.69 267 LEU A O 1
ATOM 2221 N N . ILE A 1 268 ? 7.414 5.868 -11.799 1.00 91.94 268 ILE A N 1
ATOM 2222 C CA . ILE A 1 268 ? 6.568 6.910 -11.190 1.00 91.94 268 ILE A CA 1
ATOM 2223 C C . ILE A 1 268 ? 5.874 7.773 -12.250 1.00 91.94 268 ILE A C 1
ATOM 2225 O O . ILE A 1 268 ? 4.726 8.168 -12.068 1.00 91.94 268 ILE A O 1
ATOM 2229 N N . GLN A 1 269 ? 6.557 8.087 -13.350 1.00 92.31 269 GLN A N 1
ATOM 2230 C CA . GLN A 1 269 ? 6.039 9.021 -14.345 1.00 92.31 269 GLN A CA 1
ATOM 2231 C C . GLN A 1 269 ? 5.141 8.362 -15.399 1.00 92.31 269 GLN A C 1
ATOM 2233 O O . GLN A 1 269 ? 4.251 9.026 -15.942 1.00 92.31 269 GLN A O 1
ATOM 2238 N N . TYR A 1 270 ? 5.391 7.094 -15.733 1.00 93.00 270 TYR A N 1
ATOM 2239 C CA . TYR A 1 270 ? 4.826 6.477 -16.932 1.00 93.00 270 TYR A CA 1
ATOM 2240 C C . TYR A 1 270 ? 4.067 5.172 -16.698 1.00 93.00 270 TYR A C 1
ATOM 2242 O O . TYR A 1 270 ? 3.529 4.661 -17.677 1.00 93.00 270 TYR A O 1
ATOM 2250 N N . HIS A 1 271 ? 3.952 4.678 -15.457 1.00 89.00 271 HIS A N 1
ATOM 2251 C CA . HIS A 1 271 ? 3.271 3.411 -15.144 1.00 89.00 271 HIS A CA 1
ATOM 2252 C C . HIS A 1 271 ? 1.926 3.248 -15.864 1.00 89.00 271 HIS A C 1
ATOM 2254 O O . HIS A 1 271 ? 1.698 2.283 -16.584 1.00 89.00 271 HIS A O 1
ATOM 2260 N N . GLU A 1 272 ? 1.072 4.267 -15.746 1.00 87.25 272 GLU A N 1
ATOM 2261 C CA . GLU A 1 272 ? -0.294 4.296 -16.286 1.00 87.25 272 GLU A CA 1
ATOM 2262 C C . GLU A 1 272 ? -0.348 4.212 -17.825 1.00 87.25 272 GLU A C 1
ATOM 2264 O O . GLU A 1 272 ? -1.421 4.084 -18.410 1.00 87.25 272 GLU A O 1
ATOM 2269 N N . LYS A 1 273 ? 0.798 4.326 -18.506 1.00 89.62 273 LYS A N 1
ATOM 2270 C CA . LYS A 1 273 ? 0.898 4.330 -19.969 1.00 89.62 273 LYS A CA 1
ATOM 2271 C C . LYS A 1 273 ? 1.372 3.003 -20.547 1.00 89.62 273 LYS A C 1
ATOM 2273 O O . LYS A 1 273 ? 1.274 2.846 -21.761 1.00 89.62 273 LYS A O 1
ATOM 2278 N N . PHE A 1 274 ? 1.898 2.082 -19.739 1.00 88.44 274 PHE A N 1
ATOM 2279 C CA . PHE A 1 274 ? 2.548 0.862 -20.237 1.00 88.44 274 PHE A CA 1
ATOM 2280 C C . PHE A 1 274 ? 1.594 -0.028 -21.039 1.00 88.44 274 PHE A C 1
ATOM 2282 O O . PHE A 1 274 ? 1.948 -0.477 -22.126 1.00 88.44 274 PHE A O 1
ATOM 2289 N N . GLU A 1 275 ? 0.352 -0.174 -20.583 1.00 79.31 275 GLU A N 1
ATOM 2290 C CA . GLU A 1 275 ? -0.660 -1.009 -21.241 1.00 79.31 275 GLU A CA 1
ATOM 2291 C C . GLU A 1 275 ? -1.271 -0.374 -22.505 1.00 79.31 275 GLU A C 1
ATOM 2293 O O . GLU A 1 275 ? -1.948 -1.034 -23.295 1.00 79.31 275 GLU A O 1
ATOM 2298 N N . LEU A 1 276 ? -1.044 0.923 -22.736 1.00 86.88 276 LEU A N 1
ATOM 2299 C CA . LEU A 1 276 ? -1.697 1.678 -23.810 1.00 86.88 276 LEU A CA 1
ATOM 2300 C C . LEU A 1 276 ? -0.946 1.612 -25.148 1.00 86.88 276 LEU A C 1
ATOM 2302 O O . LEU A 1 276 ? -1.197 2.432 -26.032 1.00 86.88 276 LEU A O 1
ATOM 2306 N N . ASN A 1 277 ? -0.047 0.637 -25.326 1.00 89.06 277 ASN A N 1
ATOM 2307 C CA . ASN A 1 277 ? 0.871 0.550 -26.469 1.00 89.06 277 ASN A CA 1
ATOM 2308 C C . ASN A 1 277 ? 1.596 1.887 -26.730 1.00 89.06 277 ASN A C 1
ATOM 2310 O O . ASN A 1 277 ? 1.463 2.458 -27.824 1.00 89.06 277 ASN A O 1
ATOM 2314 N N . PRO A 1 278 ? 2.315 2.428 -25.731 1.00 93.12 278 PRO A N 1
ATOM 2315 C CA . PRO A 1 278 ? 2.776 3.805 -25.762 1.00 93.12 278 PRO A CA 1
ATOM 2316 C C . PRO A 1 278 ? 3.778 4.042 -26.893 1.00 93.12 278 PRO A C 1
ATOM 2318 O O . PRO A 1 278 ? 4.574 3.169 -27.256 1.00 93.12 278 PRO A O 1
ATOM 2321 N N . THR A 1 279 ? 3.772 5.262 -27.427 1.00 94.06 279 THR A N 1
ATOM 2322 C CA . THR A 1 279 ? 4.849 5.738 -28.300 1.00 94.06 279 THR A CA 1
ATOM 2323 C C . THR A 1 279 ? 5.927 6.420 -27.466 1.00 94.06 279 THR A C 1
ATOM 2325 O O . THR A 1 279 ? 5.653 7.371 -26.729 1.00 94.06 279 THR A O 1
ATOM 2328 N N . ILE A 1 280 ? 7.160 5.944 -27.609 1.00 94.50 280 ILE A N 1
ATOM 2329 C CA . ILE A 1 280 ? 8.334 6.422 -26.883 1.00 94.50 280 ILE A CA 1
ATOM 2330 C C . ILE A 1 280 ? 9.142 7.331 -27.802 1.00 94.50 280 ILE A C 1
ATOM 2332 O O . ILE A 1 280 ? 9.508 6.929 -28.908 1.00 94.50 280 ILE A O 1
ATOM 2336 N N . SER A 1 281 ? 9.435 8.544 -27.336 1.00 94.19 281 SER A N 1
ATOM 2337 C CA . SER A 1 281 ? 10.244 9.517 -28.070 1.00 94.19 281 SER A CA 1
ATOM 2338 C C . SER A 1 281 ? 11.311 10.162 -27.194 1.00 94.19 281 SER A C 1
ATOM 2340 O O . SER A 1 281 ? 11.132 10.333 -25.990 1.00 94.19 281 SER A O 1
ATOM 2342 N N . ASN A 1 282 ? 12.419 10.554 -27.818 1.00 94.25 282 ASN A N 1
ATOM 2343 C CA . ASN A 1 282 ? 13.493 11.342 -27.212 1.00 94.25 282 ASN A CA 1
ATOM 2344 C C . ASN A 1 282 ? 13.530 12.796 -27.715 1.00 94.25 282 ASN A C 1
ATOM 2346 O O . ASN A 1 282 ? 14.452 13.524 -27.369 1.00 94.25 282 ASN A O 1
ATOM 2350 N N . TYR A 1 283 ? 12.568 13.225 -28.540 1.00 92.31 283 TYR A N 1
ATOM 2351 C CA . TYR A 1 283 ? 12.570 14.572 -29.128 1.00 92.31 283 TYR A CA 1
ATOM 2352 C C . TYR A 1 283 ? 11.179 15.218 -29.205 1.00 92.31 283 TYR A C 1
ATOM 2354 O O . TYR A 1 283 ? 11.070 16.445 -29.186 1.00 92.31 283 TYR A O 1
ATOM 2362 N N . ALA A 1 284 ? 10.110 14.420 -29.285 1.00 89.25 284 ALA A N 1
ATOM 2363 C CA . ALA A 1 284 ? 8.742 14.898 -29.436 1.00 89.25 284 ALA A CA 1
ATOM 2364 C C . ALA A 1 284 ? 7.894 14.652 -28.182 1.00 89.25 284 ALA A C 1
ATOM 2366 O O . ALA A 1 284 ? 8.116 13.718 -27.414 1.00 89.25 284 ALA A O 1
ATOM 2367 N N . MET A 1 285 ? 6.855 15.475 -28.018 1.00 89.94 285 MET A N 1
ATOM 2368 C CA . MET A 1 285 ? 5.822 15.275 -27.000 1.00 89.94 285 MET A CA 1
ATOM 2369 C C . MET A 1 285 ? 4.948 14.074 -27.388 1.00 89.94 285 MET A C 1
ATOM 2371 O O . MET A 1 285 ? 4.033 14.201 -28.206 1.00 89.94 285 MET A O 1
ATOM 2375 N N . LYS A 1 286 ? 5.266 12.905 -26.828 1.00 92.00 286 LYS A N 1
ATOM 2376 C CA . LYS A 1 286 ? 4.550 11.630 -27.008 1.00 92.00 286 LYS A CA 1
ATOM 2377 C C . LYS A 1 286 ? 4.131 11.056 -25.655 1.00 92.00 286 LYS A C 1
ATOM 2379 O O . LYS A 1 286 ? 4.302 11.705 -24.623 1.00 92.00 286 LYS A O 1
ATOM 2384 N N . ASP A 1 287 ? 3.572 9.848 -25.663 1.00 92.00 287 ASP A N 1
ATOM 2385 C CA . ASP A 1 287 ? 3.106 9.169 -24.454 1.00 92.00 287 ASP A CA 1
ATOM 2386 C C . ASP A 1 287 ? 4.243 9.032 -23.439 1.00 92.00 287 ASP A C 1
ATOM 2388 O O . ASP A 1 287 ? 4.089 9.414 -22.281 1.00 92.00 287 ASP A O 1
ATOM 2392 N N . ILE A 1 288 ? 5.414 8.576 -23.875 1.00 94.88 288 ILE A N 1
ATOM 2393 C CA . ILE A 1 288 ? 6.598 8.442 -23.027 1.00 94.88 288 ILE A CA 1
ATOM 2394 C C . ILE A 1 288 ? 7.734 9.275 -23.624 1.00 94.88 288 ILE A C 1
ATOM 2396 O O . ILE A 1 288 ? 8.048 9.157 -24.809 1.00 94.88 288 ILE A O 1
ATOM 2400 N N . MET A 1 289 ? 8.354 10.117 -22.794 1.00 94.38 289 MET A N 1
ATOM 2401 C CA . MET A 1 289 ? 9.432 11.019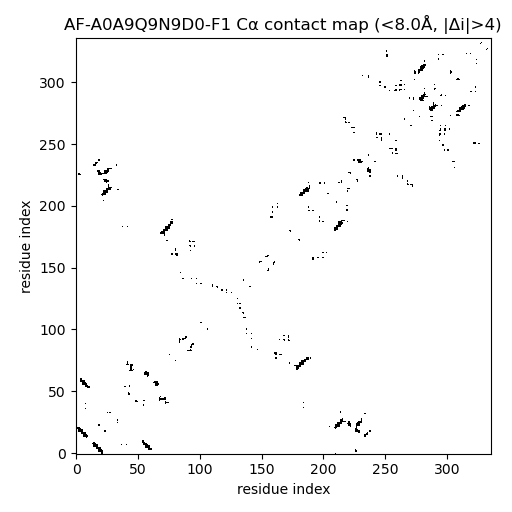 -23.202 1.00 94.38 289 MET A CA 1
ATOM 2402 C C . MET A 1 289 ? 10.716 10.700 -22.436 1.00 94.38 289 MET A C 1
ATOM 2404 O O . MET A 1 289 ? 10.777 10.902 -21.221 1.00 94.38 289 MET A O 1
ATOM 2408 N N . LEU A 1 290 ? 11.736 10.218 -23.146 1.00 94.06 290 LEU A N 1
ATOM 2409 C CA . LEU A 1 290 ? 13.015 9.784 -22.575 1.00 94.06 290 LEU A CA 1
ATOM 2410 C C . LEU A 1 290 ? 14.159 10.495 -23.299 1.00 94.06 290 LEU A C 1
ATOM 2412 O O . LEU A 1 290 ? 14.588 10.077 -24.370 1.00 94.06 290 LEU A O 1
ATOM 2416 N N . PHE A 1 291 ? 14.626 11.600 -22.722 1.00 90.94 291 PHE A N 1
ATOM 2417 C CA . PHE A 1 291 ? 15.655 12.444 -23.337 1.00 90.94 291 PHE A CA 1
ATOM 2418 C C . PHE A 1 291 ? 17.075 11.973 -23.014 1.00 90.94 291 PHE A C 1
ATOM 2420 O O . PHE A 1 291 ? 17.959 12.048 -23.864 1.00 90.94 291 PHE A O 1
ATOM 2427 N N . ASN A 1 292 ? 17.312 11.491 -21.790 1.00 92.81 292 ASN A N 1
ATOM 2428 C CA . ASN A 1 292 ? 18.646 11.057 -21.394 1.00 92.81 292 ASN A CA 1
ATOM 2429 C C . ASN A 1 292 ? 18.922 9.631 -21.896 1.00 92.81 292 ASN A C 1
ATOM 2431 O O . ASN A 1 292 ? 18.026 8.787 -21.852 1.00 92.81 292 ASN A O 1
ATOM 2435 N N . PRO A 1 293 ? 20.169 9.309 -22.289 1.00 93.69 293 PRO A N 1
ATOM 2436 C CA . PRO A 1 293 ? 20.524 7.966 -22.748 1.00 93.69 293 PRO A CA 1
ATOM 2437 C C . PRO A 1 293 ? 20.237 6.856 -21.728 1.00 93.69 293 PRO A C 1
ATOM 2439 O O . PRO A 1 293 ? 19.791 5.783 -22.123 1.00 93.69 293 PRO A O 1
ATOM 2442 N N . CYS A 1 294 ? 20.457 7.114 -20.432 1.00 94.69 294 CYS A N 1
ATOM 2443 C CA . CYS A 1 294 ? 20.163 6.147 -19.367 1.00 94.69 294 CYS A CA 1
ATOM 2444 C C . CYS A 1 294 ? 18.653 5.888 -19.245 1.00 94.69 294 CYS A C 1
ATOM 2446 O O . CYS A 1 294 ? 18.235 4.735 -19.191 1.00 94.69 294 CYS A O 1
ATOM 2448 N N . ASP A 1 295 ? 17.834 6.946 -19.304 1.00 94.75 295 ASP A N 1
ATOM 2449 C CA . ASP A 1 295 ? 16.367 6.845 -19.269 1.00 94.75 295 ASP A CA 1
ATOM 2450 C C . ASP A 1 295 ? 15.829 6.072 -20.462 1.00 94.75 295 ASP A C 1
ATOM 2452 O O . ASP A 1 295 ? 14.990 5.186 -20.305 1.00 94.75 295 ASP A O 1
ATOM 2456 N N . LEU A 1 29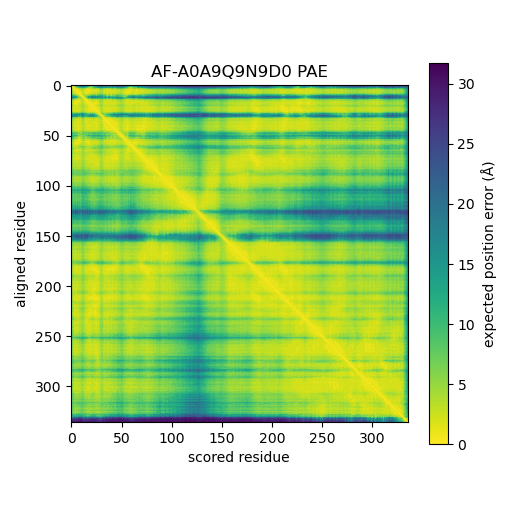6 ? 16.361 6.364 -21.650 1.00 94.50 296 LEU A N 1
ATOM 2457 C CA . LEU A 1 296 ? 16.003 5.659 -22.870 1.00 94.50 296 LEU A CA 1
ATOM 2458 C C . LEU A 1 296 ? 16.372 4.174 -22.779 1.00 94.50 296 LEU A C 1
ATOM 2460 O O . LEU A 1 296 ? 15.536 3.321 -23.053 1.00 94.50 296 LEU A O 1
ATOM 2464 N N . TYR A 1 297 ? 17.600 3.852 -22.369 1.00 95.62 297 TYR A N 1
ATOM 2465 C CA . TYR A 1 297 ? 18.045 2.467 -22.212 1.00 95.62 297 TYR A CA 1
ATOM 2466 C C . TYR A 1 297 ? 17.202 1.702 -21.182 1.00 95.62 297 TYR A C 1
ATOM 2468 O O . TYR A 1 297 ? 16.676 0.630 -21.488 1.00 95.62 297 TYR A O 1
ATOM 2476 N N . THR A 1 298 ? 17.045 2.269 -19.988 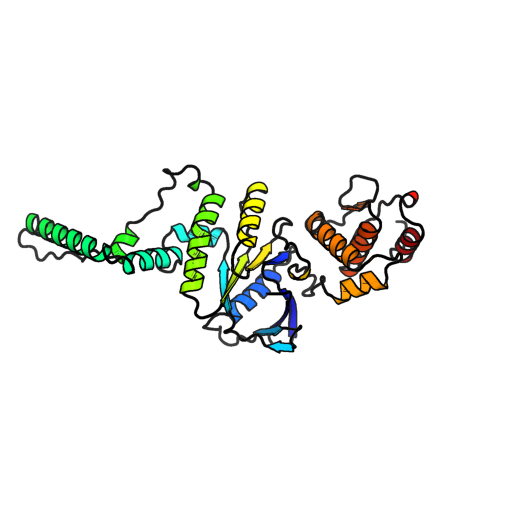1.00 95.62 298 THR A N 1
ATOM 2477 C CA . THR A 1 298 ? 16.373 1.626 -18.855 1.00 95.62 298 THR A CA 1
ATOM 2478 C C . THR A 1 298 ? 14.889 1.423 -19.139 1.00 95.62 298 THR A C 1
ATOM 2480 O O . THR A 1 298 ? 14.380 0.317 -18.972 1.00 95.62 298 THR A O 1
ATOM 2483 N N . GLY A 1 299 ? 14.196 2.456 -19.633 1.00 94.88 299 GLY A N 1
ATOM 2484 C CA . GLY A 1 299 ? 12.766 2.383 -19.936 1.00 94.88 299 GLY A CA 1
ATOM 2485 C C . GLY A 1 299 ? 12.441 1.377 -21.042 1.00 94.88 299 GLY A C 1
ATOM 2486 O O . GLY A 1 299 ? 11.505 0.592 -20.903 1.00 94.88 299 GLY A O 1
ATOM 2487 N N . LEU A 1 300 ? 13.237 1.347 -22.119 1.00 94.75 300 LEU A N 1
ATOM 2488 C CA . LEU A 1 300 ? 13.049 0.380 -23.208 1.00 94.75 300 LEU A CA 1
ATOM 2489 C C . LEU A 1 300 ? 13.305 -1.056 -22.756 1.00 94.75 300 LEU A C 1
ATOM 2491 O O . LEU A 1 300 ? 12.491 -1.940 -23.024 1.00 94.75 300 LEU A O 1
ATOM 2495 N N . SER A 1 301 ? 14.412 -1.275 -22.050 1.00 94.62 301 SER A N 1
ATOM 2496 C CA . SER A 1 301 ? 14.803 -2.605 -21.583 1.00 94.62 301 SER A CA 1
ATOM 2497 C C . SER A 1 301 ? 13.811 -3.147 -20.557 1.00 94.62 301 SER A C 1
ATOM 2499 O O . SER A 1 301 ? 13.462 -4.324 -20.608 1.00 94.62 301 SER A O 1
ATOM 2501 N N . PHE A 1 302 ? 13.277 -2.284 -19.687 1.00 94.94 302 PHE A N 1
ATOM 2502 C CA . PHE A 1 302 ? 12.221 -2.654 -18.751 1.00 94.94 302 PHE A CA 1
ATOM 2503 C C . PHE A 1 302 ? 10.923 -3.059 -19.461 1.00 94.94 302 PHE A C 1
ATOM 2505 O O . PHE A 1 302 ? 10.402 -4.141 -19.205 1.00 94.94 302 PHE A O 1
ATOM 2512 N N . LEU A 1 303 ? 10.417 -2.247 -20.397 1.00 93.25 303 LEU A N 1
ATOM 2513 C CA . LEU A 1 303 ? 9.205 -2.601 -21.149 1.00 93.25 303 LEU A CA 1
ATOM 2514 C C . LEU A 1 303 ? 9.382 -3.906 -21.935 1.00 93.25 303 LEU A C 1
ATOM 2516 O O . LEU A 1 303 ? 8.464 -4.723 -21.998 1.00 93.25 303 LEU A O 1
ATOM 2520 N N . HIS A 1 304 ? 10.575 -4.131 -22.489 1.00 92.31 304 HIS A N 1
ATOM 2521 C CA . HIS A 1 304 ? 10.909 -5.377 -23.166 1.00 92.31 304 HIS A CA 1
ATOM 2522 C C . HIS A 1 304 ? 10.943 -6.581 -22.223 1.00 92.31 304 HIS A C 1
ATOM 2524 O O . HIS A 1 304 ? 10.381 -7.625 -22.558 1.00 92.31 304 HIS A O 1
ATOM 2530 N N . HIS A 1 305 ? 11.553 -6.432 -21.044 1.00 92.56 305 HIS A N 1
ATOM 2531 C CA . HIS A 1 305 ? 11.569 -7.450 -19.993 1.00 92.56 305 HIS A CA 1
ATOM 2532 C C . HIS A 1 305 ? 10.144 -7.852 -19.589 1.00 92.56 305 HIS A C 1
ATOM 2534 O O . HIS A 1 305 ? 9.809 -9.036 -19.578 1.00 92.56 305 HIS A O 1
ATOM 2540 N N . CYS A 1 306 ? 9.282 -6.855 -19.385 1.00 90.62 306 CYS A N 1
ATOM 2541 C CA . CYS A 1 306 ? 7.864 -7.022 -19.074 1.00 90.62 306 CYS A CA 1
ATOM 2542 C C . CYS A 1 306 ? 7.023 -7.522 -20.264 1.00 90.62 306 CYS A C 1
ATOM 2544 O O . CYS A 1 306 ? 5.836 -7.789 -20.108 1.00 90.62 306 CYS A O 1
ATOM 2546 N N . LYS A 1 307 ? 7.612 -7.645 -21.465 1.00 90.38 307 LYS A N 1
ATOM 2547 C CA . LYS A 1 307 ? 6.933 -7.990 -22.729 1.00 90.38 307 LYS A CA 1
ATOM 2548 C C . LYS A 1 307 ? 5.769 -7.056 -23.073 1.00 90.38 307 LYS A C 1
ATOM 2550 O O . LYS A 1 307 ? 4.850 -7.452 -23.792 1.00 90.38 307 LYS A O 1
ATOM 2555 N N . GLN A 1 308 ? 5.828 -5.815 -22.598 1.00 89.38 308 GLN A N 1
ATOM 2556 C CA . GLN A 1 308 ? 4.826 -4.806 -22.896 1.00 89.38 308 GLN A CA 1
ATOM 2557 C C . GLN A 1 308 ? 5.041 -4.282 -24.324 1.00 89.38 308 GLN A C 1
ATOM 2559 O O . GLN A 1 308 ? 6.173 -3.963 -24.705 1.00 89.38 308 GLN A O 1
ATOM 2564 N N . PRO A 1 309 ? 3.993 -4.209 -25.156 1.00 89.81 309 PRO A N 1
ATOM 2565 C CA . PRO A 1 309 ? 4.108 -3.678 -26.507 1.00 89.81 309 PRO A CA 1
ATOM 2566 C C . PRO A 1 309 ? 4.307 -2.154 -26.494 1.00 89.81 309 PRO A C 1
ATOM 2568 O O . PRO A 1 309 ? 3.631 -1.429 -25.773 1.00 89.81 309 PRO A O 1
ATOM 2571 N N . PHE A 1 310 ? 5.205 -1.642 -27.338 1.00 93.12 310 PHE A N 1
ATOM 2572 C CA . PHE A 1 310 ? 5.444 -0.202 -27.495 1.00 93.12 310 PHE A CA 1
ATOM 2573 C C . PHE A 1 310 ? 5.885 0.147 -28.921 1.00 93.12 310 PHE A C 1
ATOM 2575 O O . PHE A 1 310 ? 6.268 -0.722 -29.709 1.00 93.12 310 PHE A O 1
ATOM 2582 N N . LYS A 1 311 ? 5.841 1.441 -29.257 1.00 92.50 311 LYS A N 1
ATOM 2583 C CA . LYS A 1 311 ? 6.339 1.990 -30.528 1.00 92.50 311 LYS A CA 1
ATOM 2584 C C . LYS A 1 311 ? 7.492 2.953 -30.285 1.00 92.50 311 LYS A C 1
ATOM 2586 O O . LYS A 1 311 ? 7.477 3.706 -29.316 1.00 92.50 311 LYS A O 1
ATOM 2591 N N . LEU A 1 312 ? 8.461 2.959 -31.195 1.00 92.31 312 LEU A N 1
ATOM 2592 C CA . LEU A 1 312 ? 9.618 3.850 -31.147 1.00 92.31 312 LEU A CA 1
ATOM 2593 C C . LEU A 1 312 ? 9.471 4.977 -32.170 1.00 92.31 312 LEU A C 1
ATOM 2595 O O . LEU A 1 312 ? 9.300 4.715 -33.357 1.00 92.31 312 LEU A O 1
ATOM 2599 N N . ASP A 1 313 ? 9.572 6.217 -31.700 1.00 93.19 313 ASP A N 1
ATOM 2600 C CA . ASP A 1 313 ? 9.650 7.440 -32.506 1.00 93.19 313 ASP A CA 1
ATOM 2601 C C . ASP A 1 313 ? 10.882 8.230 -32.041 1.00 93.19 313 ASP A C 1
ATOM 2603 O O . ASP A 1 313 ? 10.785 9.202 -31.283 1.00 93.19 313 ASP A O 1
ATOM 2607 N N . LEU A 1 314 ? 12.062 7.705 -32.392 1.00 92.06 314 LEU A N 1
ATOM 2608 C CA . LEU A 1 314 ? 13.355 8.172 -31.893 1.00 92.06 314 LEU A CA 1
ATOM 2609 C C . LEU A 1 314 ? 14.134 8.939 -32.960 1.00 92.06 314 LEU A C 1
ATOM 2611 O O . LEU A 1 314 ? 14.339 8.453 -34.073 1.00 92.06 314 LEU A O 1
ATOM 2615 N N . ASP A 1 315 ? 14.663 10.093 -32.568 1.00 92.19 315 ASP A N 1
ATOM 2616 C CA . ASP A 1 315 ? 15.708 10.788 -33.302 1.00 92.19 315 ASP A CA 1
ATOM 2617 C C . ASP A 1 315 ? 17.070 10.202 -32.910 1.00 92.19 315 ASP A C 1
ATOM 2619 O O . ASP A 1 315 ? 17.649 10.534 -31.870 1.00 92.19 315 ASP A O 1
ATOM 2623 N N . TYR A 1 316 ? 17.569 9.296 -33.752 1.00 90.69 316 TYR A N 1
ATOM 2624 C CA . TYR A 1 316 ? 18.844 8.609 -33.553 1.00 90.69 316 TYR A CA 1
ATOM 2625 C C . TYR A 1 316 ? 20.065 9.527 -33.646 1.00 90.69 316 TYR A C 1
ATOM 2627 O O . TYR A 1 316 ? 21.128 9.128 -33.178 1.00 90.69 316 TYR A O 1
ATOM 2635 N N . GLU A 1 317 ? 19.945 10.729 -34.218 1.00 90.25 317 GLU A N 1
ATOM 2636 C CA . GLU A 1 317 ? 21.058 11.686 -34.261 1.00 90.25 317 GLU A CA 1
ATOM 2637 C C . GLU A 1 317 ? 21.358 12.263 -32.870 1.00 90.25 317 GLU A C 1
ATOM 2639 O O . GLU A 1 317 ? 22.489 12.656 -32.587 1.00 90.25 317 GLU A O 1
ATOM 2644 N N . GLN A 1 318 ? 20.364 12.254 -31.976 1.00 90.50 318 GLN A N 1
ATOM 2645 C CA . GLN A 1 318 ? 20.481 12.726 -30.594 1.00 90.50 318 GLN A CA 1
ATOM 2646 C C . GLN A 1 318 ? 20.854 11.612 -29.600 1.00 90.50 318 GLN A C 1
ATOM 2648 O O . GLN A 1 318 ? 21.005 11.871 -28.406 1.00 90.50 318 GLN A O 1
ATOM 2653 N N . VAL A 1 319 ? 21.012 10.369 -30.066 1.00 92.00 319 VAL A N 1
ATOM 2654 C CA . VAL A 1 319 ? 21.328 9.207 -29.222 1.00 92.00 319 VAL A CA 1
ATOM 2655 C C . VAL A 1 319 ? 22.796 8.813 -29.414 1.00 92.00 319 VAL A C 1
ATOM 2657 O O . VAL A 1 319 ? 23.260 8.729 -30.552 1.00 92.00 319 VAL A O 1
ATOM 2660 N N . PRO A 1 320 ? 23.553 8.512 -28.340 1.00 93.56 320 PRO A N 1
ATOM 2661 C CA . PRO A 1 320 ? 24.917 8.017 -28.484 1.00 93.56 320 PRO A CA 1
ATOM 2662 C C . PRO A 1 320 ? 24.985 6.774 -29.383 1.00 93.56 320 PRO A C 1
ATOM 2664 O O . PRO A 1 320 ? 24.169 5.860 -29.258 1.00 93.56 320 PRO A O 1
ATOM 2667 N N . ILE A 1 321 ? 25.996 6.714 -30.254 1.00 92.00 321 ILE A N 1
ATOM 2668 C CA . ILE A 1 321 ? 26.114 5.712 -31.331 1.00 92.00 321 ILE A CA 1
ATOM 2669 C C . ILE A 1 321 ? 25.992 4.269 -30.813 1.00 92.00 321 ILE A C 1
ATOM 2671 O O . ILE A 1 321 ? 25.296 3.455 -31.425 1.00 92.00 321 ILE A O 1
ATOM 2675 N N . SER A 1 322 ? 26.626 3.951 -29.679 1.00 92.19 322 SER A N 1
ATOM 2676 C CA . SER A 1 322 ? 26.567 2.610 -29.081 1.00 92.19 322 SER A CA 1
ATOM 2677 C C . SER A 1 322 ? 25.143 2.220 -28.678 1.00 92.19 322 SER A C 1
ATOM 2679 O O . SER A 1 322 ? 24.691 1.125 -29.001 1.00 92.19 322 SER A O 1
ATOM 2681 N N . LEU A 1 323 ? 24.402 3.137 -28.046 1.00 92.62 323 LEU A N 1
ATOM 2682 C CA . LEU A 1 323 ? 23.014 2.909 -27.643 1.00 92.62 323 LEU A CA 1
ATOM 2683 C C . LEU A 1 323 ? 22.075 2.863 -28.856 1.00 92.62 323 LEU A C 1
ATOM 2685 O O . LEU A 1 323 ? 21.200 2.007 -28.924 1.00 92.62 323 LEU A O 1
ATOM 2689 N N . ALA A 1 324 ? 22.279 3.736 -29.844 1.00 91.56 324 ALA A N 1
ATOM 2690 C CA . ALA A 1 324 ? 21.516 3.719 -31.089 1.00 91.56 324 ALA A CA 1
ATOM 2691 C C . ALA A 1 324 ? 21.642 2.372 -31.822 1.00 91.56 324 ALA A C 1
ATOM 2693 O O . ALA A 1 324 ? 20.642 1.836 -32.302 1.00 91.56 324 ALA A O 1
ATOM 2694 N N . SER A 1 325 ? 22.859 1.821 -31.881 1.00 90.44 325 SER A N 1
ATOM 2695 C CA . SER A 1 325 ? 23.132 0.513 -32.492 1.00 90.44 325 SER A CA 1
ATOM 2696 C C . SER A 1 325 ? 22.440 -0.606 -31.713 1.00 90.44 325 SER A C 1
ATOM 2698 O O . SER A 1 325 ? 21.668 -1.364 -32.291 1.00 90.44 325 SER A O 1
ATOM 2700 N N . TYR A 1 326 ? 22.606 -0.618 -30.387 1.00 91.06 326 TYR A N 1
ATOM 2701 C CA . TYR A 1 326 ? 21.949 -1.567 -29.486 1.00 91.06 326 TYR A CA 1
ATOM 2702 C C . TYR A 1 326 ? 20.420 -1.587 -29.650 1.00 91.06 326 TYR A C 1
ATOM 2704 O O . TYR A 1 326 ? 19.825 -2.648 -29.834 1.00 91.06 326 TYR A O 1
ATOM 2712 N N . ILE A 1 327 ? 19.778 -0.411 -29.657 1.00 90.31 327 ILE A N 1
ATOM 2713 C CA . ILE A 1 327 ? 18.321 -0.289 -29.820 1.00 90.31 327 ILE A CA 1
ATOM 2714 C C . ILE A 1 327 ? 17.875 -0.877 -31.166 1.00 90.31 327 ILE A C 1
ATOM 2716 O O . ILE A 1 327 ? 16.883 -1.601 -31.223 1.00 90.31 327 ILE A O 1
ATOM 2720 N N . ARG A 1 328 ? 18.595 -0.587 -32.256 1.00 88.44 328 ARG A N 1
ATOM 2721 C CA . ARG A 1 328 ? 18.249 -1.103 -33.592 1.00 88.44 328 ARG A CA 1
ATOM 2722 C C . ARG A 1 328 ? 18.405 -2.621 -33.689 1.00 88.44 328 ARG A C 1
ATOM 2724 O O . ARG A 1 328 ? 17.576 -3.264 -34.333 1.00 88.44 328 ARG A O 1
ATOM 2731 N N . ASP A 1 329 ? 19.426 -3.176 -33.043 1.00 86.44 329 ASP A N 1
ATOM 2732 C CA . ASP A 1 329 ? 19.736 -4.605 -33.094 1.00 86.44 329 ASP A CA 1
ATOM 2733 C C . ASP A 1 329 ? 18.750 -5.449 -32.274 1.00 86.44 329 ASP A C 1
ATOM 2735 O O . ASP A 1 329 ? 18.285 -6.491 -32.747 1.00 86.44 329 ASP A O 1
ATOM 2739 N N . ILE A 1 330 ? 18.398 -4.994 -31.066 1.00 84.12 330 ILE A N 1
ATOM 2740 C CA . ILE A 1 330 ? 17.513 -5.730 -30.149 1.00 84.12 330 ILE A CA 1
ATOM 2741 C C . ILE A 1 330 ? 16.052 -5.568 -30.532 1.00 84.12 330 ILE A C 1
ATOM 2743 O O . ILE A 1 330 ? 15.327 -6.555 -30.665 1.00 84.12 330 ILE A O 1
ATOM 2747 N N . TYR A 1 331 ? 15.618 -4.333 -30.769 1.00 78.19 331 TYR A N 1
ATOM 2748 C CA . TYR A 1 331 ? 14.211 -4.044 -31.036 1.00 78.19 331 TYR A CA 1
ATOM 2749 C C . TYR A 1 331 ? 13.851 -4.176 -32.509 1.00 78.19 331 TYR A C 1
ATOM 2751 O O . TYR A 1 331 ? 12.790 -3.683 -32.884 1.00 78.19 331 TYR A O 1
ATOM 2759 N N . LYS A 1 332 ? 14.736 -4.820 -33.305 1.00 60.56 332 LYS A N 1
ATOM 2760 C CA . LYS A 1 332 ? 14.665 -5.065 -34.756 1.00 60.56 332 LYS A CA 1
ATOM 2761 C C . LYS A 1 332 ? 13.485 -4.340 -35.365 1.00 60.56 332 LYS A C 1
ATOM 2763 O O . LYS A 1 332 ? 12.387 -4.899 -35.392 1.00 60.56 332 LYS A O 1
ATOM 2768 N N . MET A 1 333 ? 13.716 -3.119 -35.843 1.00 52.25 333 MET A N 1
ATOM 2769 C CA . MET A 1 333 ? 12.724 -2.418 -36.647 1.00 52.25 333 MET A CA 1
ATOM 2770 C C . MET A 1 333 ? 12.384 -3.299 -37.849 1.00 52.25 333 MET A C 1
ATOM 2772 O O . MET A 1 333 ? 13.066 -3.295 -38.869 1.00 52.25 333 MET A O 1
ATOM 2776 N N . LYS A 1 334 ? 11.349 -4.126 -37.717 1.00 34.78 334 LYS A N 1
ATOM 2777 C CA . LYS A 1 334 ? 10.578 -4.542 -38.868 1.00 34.78 334 LYS A CA 1
ATOM 2778 C C . LYS A 1 334 ? 9.745 -3.321 -39.187 1.00 34.78 334 LYS A C 1
ATOM 2780 O O . LYS A 1 334 ? 8.733 -3.086 -38.533 1.00 34.78 334 LYS A O 1
ATOM 2785 N N . ASP A 1 335 ? 10.254 -2.524 -40.119 1.00 30.05 335 ASP A N 1
ATOM 2786 C CA . ASP A 1 335 ? 9.458 -1.545 -40.843 1.00 30.05 335 ASP A CA 1
ATOM 2787 C C . ASP A 1 335 ? 8.131 -2.227 -41.222 1.00 30.05 335 ASP A C 1
ATOM 2789 O O . ASP A 1 335 ? 8.138 -3.253 -41.913 1.00 30.05 335 ASP A O 1
ATOM 2793 N N . PHE A 1 336 ? 7.022 -1.734 -40.669 1.00 31.70 336 PHE A N 1
ATOM 2794 C CA . PHE A 1 336 ? 5.672 -2.135 -41.064 1.00 31.70 336 PHE A CA 1
ATOM 2795 C C . PHE A 1 336 ? 5.186 -1.250 -42.203 1.00 31.70 336 PHE A C 1
ATOM 2797 O O . PHE A 1 336 ? 5.338 -0.011 -42.081 1.00 31.70 336 PHE A O 1
#

Sequence (336 aa):
MEGTTWQIIQGDRDAITLNMSYYTSIFNEYETIEETWLMQIFQYFQKRKPQGFETKIIDLNEDEQITSQTFTAFLISNEMIENEHGLASSSLLYKSLSRNLKNDFEVEGYYQSINALLEDLLMKVNHHLPLEIKSYNDKLFMKQLMFSYREDHQYSRRLNRILRILPILINEMNEVSSNKTLIIYMYPESNLSPKEQVQLNTYLKSLEVPIIVLTGVSFFLSDTLEGMNYLINDQQMLTESLIETLEWDAPINFSKEDIQKSLKQFLIQYHEKFELNPTISNYAMKDIMLFNPCDLYTGLSFLHHCKQPFKLDLDYEQVPISLASYIRDIYKMKDF

Nearest PDB structures (foldseek):
  8a93-assembly1_A  TM=4.595E-01  e=1.476E-03  Thermus thermophilus HB8
  8bpr-assembly1_B  TM=4.413E-01  e=1.178E-03  Thermus thermophilus HB8
  2qez-assembly2_A  TM=5.222E-01  e=2.006E+00  Listeria monocytogenes serotype 4b str. F2365
  4lgm-assembly1_A  TM=2.866E-01  e=2.952E-01  Saccharolobus solfataricus P2

Secondary structure (DSSP, 8-state):
---EEEEEEETTTEEEEEEE-SEEEEE--S-SHHHHHHHHHHHHTSSSPPTT--EEEEETTTTEE--TTSEEEEEE-HHHHHHGGG--TTSHHHHHHHHHHHH-HHHHHHHHHHHHHHHHHHHHH-TT----PPPP-HHHHHHH----TTS-TTTTSHHHHHHHHHHHHHHHHHHH-SSEEEEEEE-TTTT--HHHHHHHHHHHHT-SS-EEEEESSGGG--SSGGGEEEEETTEE---HHHHHHHHHT-SS---HHHHHHHHHHHHHHHGGGGGG-PEEESSS--SEE--SHHHHHHHHHHHHHTT---EEE--GGGS-HHHHHHHHHHTT----